Protein AF-A0A382FM23-F1 (afdb_monomer_lite)

Structure (mmCIF, N/CA/C/O backbone):
data_AF-A0A382FM23-F1
#
_entry.id   AF-A0A382FM23-F1
#
loop_
_atom_site.group_PDB
_atom_site.id
_atom_site.type_symbol
_atom_site.label_atom_id
_atom_site.label_alt_id
_atom_site.label_comp_id
_atom_site.label_asym_id
_atom_site.label_entity_id
_atom_site.label_seq_id
_atom_site.pdbx_PDB_ins_code
_atom_site.Cartn_x
_atom_site.Cartn_y
_atom_site.Cartn_z
_atom_site.occupancy
_atom_site.B_iso_or_equiv
_atom_site.auth_seq_id
_atom_site.auth_comp_id
_atom_site.auth_asym_id
_atom_site.auth_atom_id
_atom_site.pdbx_PDB_model_num
ATOM 1 N N . MET A 1 1 ? 54.242 1.751 -5.927 1.00 34.09 1 MET A N 1
ATOM 2 C CA . MET A 1 1 ? 54.433 1.787 -7.393 1.00 34.09 1 MET A CA 1
ATOM 3 C C . MET A 1 1 ? 54.779 0.364 -7.802 1.00 34.09 1 MET A C 1
ATOM 5 O O . MET A 1 1 ? 55.755 -0.142 -7.278 1.00 34.09 1 MET A O 1
ATOM 9 N N . SER A 1 2 ? 53.971 -0.385 -8.544 1.00 27.30 2 SER A N 1
ATOM 10 C CA . SER A 1 2 ? 53.041 0.029 -9.595 1.00 27.30 2 SER A CA 1
ATOM 11 C C . SER A 1 2 ? 51.852 -0.937 -9.652 1.00 27.30 2 SER A C 1
ATOM 13 O O . SER A 1 2 ? 52.039 -2.150 -9.645 1.00 27.30 2 SER A O 1
ATOM 15 N N . LEU A 1 3 ? 50.644 -0.373 -9.678 1.00 30.94 3 LEU A N 1
ATOM 16 C CA . LEU A 1 3 ? 49.424 -1.026 -10.141 1.00 30.94 3 LEU A CA 1
ATOM 17 C C . LEU A 1 3 ? 49.470 -0.994 -11.664 1.00 30.94 3 LEU A C 1
ATOM 19 O O . LEU A 1 3 ? 49.373 0.089 -12.225 1.00 30.94 3 LEU A O 1
ATOM 23 N N . GLU A 1 4 ? 49.617 -2.141 -12.313 1.00 32.38 4 GLU A N 1
ATOM 24 C CA . GLU A 1 4 ? 49.215 -2.320 -13.708 1.00 32.38 4 GLU A CA 1
ATOM 25 C C . GLU A 1 4 ? 49.156 -3.816 -14.013 1.00 32.38 4 GLU A C 1
ATOM 27 O O . GLU A 1 4 ? 50.167 -4.500 -14.141 1.00 32.38 4 GLU A O 1
ATOM 32 N N . ASN A 1 5 ? 47.934 -4.340 -14.012 1.00 28.69 5 ASN A N 1
ATOM 33 C CA . ASN A 1 5 ? 47.374 -5.045 -15.158 1.00 28.69 5 ASN A CA 1
ATOM 34 C C . ASN A 1 5 ? 45.894 -5.287 -14.861 1.00 28.69 5 ASN A C 1
ATOM 36 O O . ASN A 1 5 ? 45.507 -6.290 -14.259 1.00 28.69 5 ASN A O 1
ATOM 40 N N . LYS A 1 6 ? 45.078 -4.310 -15.280 1.00 33.50 6 LYS A N 1
ATOM 41 C CA . LYS A 1 6 ? 43.662 -4.517 -15.578 1.00 33.50 6 LYS A CA 1
ATOM 42 C C . LYS A 1 6 ? 43.592 -5.676 -16.567 1.00 33.50 6 LYS A C 1
ATOM 44 O O . LYS A 1 6 ? 44.040 -5.546 -17.703 1.00 33.50 6 LYS A O 1
ATOM 49 N N . LYS A 1 7 ? 43.077 -6.813 -16.113 1.00 28.72 7 LYS A N 1
ATOM 50 C CA . LYS A 1 7 ? 42.486 -7.786 -17.019 1.00 28.72 7 LYS A CA 1
ATOM 51 C C . LYS A 1 7 ? 41.074 -7.303 -17.291 1.00 28.72 7 LYS A C 1
ATOM 53 O O . LYS A 1 7 ? 40.266 -7.223 -16.369 1.00 28.72 7 LYS A O 1
ATOM 58 N N .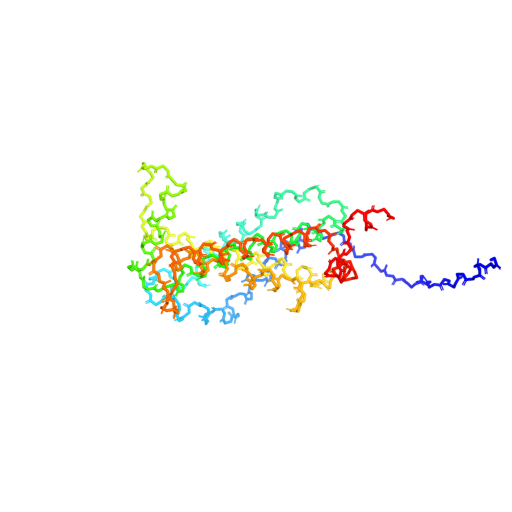 ASP A 1 8 ? 40.844 -6.954 -18.547 1.00 36.22 8 ASP A N 1
ATOM 59 C CA . ASP A 1 8 ? 39.524 -6.891 -19.148 1.00 36.22 8 ASP A CA 1
ATOM 60 C C . ASP A 1 8 ? 38.730 -8.151 -18.772 1.00 36.22 8 ASP A C 1
ATOM 62 O O . ASP A 1 8 ? 39.117 -9.269 -19.116 1.00 36.22 8 ASP A O 1
ATOM 66 N N . CYS A 1 9 ? 37.623 -7.956 -18.061 1.00 31.22 9 CYS A N 1
ATOM 67 C CA . CYS A 1 9 ? 36.424 -8.764 -18.250 1.00 31.22 9 CYS A CA 1
ATOM 68 C C . CYS A 1 9 ? 35.587 -7.948 -19.249 1.00 31.22 9 CYS A C 1
ATOM 70 O O . CYS A 1 9 ? 35.050 -6.909 -18.880 1.00 31.22 9 CYS A O 1
ATOM 72 N N . GLY A 1 10 ? 35.730 -8.190 -20.557 1.00 26.55 10 GLY A N 1
ATOM 73 C CA . GLY A 1 10 ? 34.802 -9.054 -21.300 1.00 26.55 10 GLY A CA 1
ATOM 74 C C . GLY A 1 10 ? 33.406 -8.422 -21.285 1.00 26.55 10 GLY A C 1
ATOM 75 O O . GLY A 1 10 ? 32.716 -8.539 -20.286 1.00 26.55 10 GLY A O 1
ATOM 76 N N . SER A 1 11 ? 32.947 -7.640 -22.266 1.00 41.47 11 SER A N 1
ATOM 77 C CA . SER A 1 11 ? 32.792 -7.971 -23.692 1.00 41.47 11 SER A CA 1
ATOM 78 C C . SER A 1 11 ? 32.263 -9.390 -23.937 1.00 41.47 11 SER A C 1
ATOM 80 O O . SER A 1 11 ? 32.777 -10.120 -24.781 1.00 41.47 11 SER A O 1
ATOM 82 N N . GLU A 1 12 ? 31.232 -9.771 -23.192 1.00 32.78 12 GLU A N 1
ATOM 83 C CA . GLU A 1 12 ? 30.232 -10.722 -23.663 1.00 32.78 12 GLU A CA 1
ATOM 84 C C . GLU A 1 12 ? 28.973 -9.919 -23.998 1.00 32.78 12 GLU A C 1
ATOM 86 O O . GLU A 1 12 ? 28.607 -8.978 -23.297 1.00 32.78 12 GLU A O 1
ATOM 91 N N . SER A 1 13 ? 28.375 -10.230 -25.139 1.00 38.44 13 SER A N 1
ATOM 92 C CA . SER A 1 13 ? 27.134 -9.662 -25.648 1.00 38.44 13 SER A CA 1
ATOM 93 C C . SER A 1 13 ? 26.002 -9.783 -24.623 1.00 38.44 13 SER A C 1
ATOM 95 O O . SER A 1 13 ? 25.378 -10.836 -24.523 1.00 38.44 13 SER A O 1
ATOM 97 N N . GLY A 1 14 ? 25.732 -8.719 -23.873 1.00 31.16 14 GLY A N 1
ATOM 98 C CA . GLY A 1 14 ? 24.453 -8.534 -23.204 1.00 31.16 14 GLY A CA 1
ATOM 99 C C . GLY A 1 14 ? 23.611 -7.648 -24.101 1.00 31.16 14 GLY A C 1
ATOM 100 O O . GLY A 1 14 ? 23.992 -6.501 -24.331 1.00 31.16 14 GLY A O 1
ATOM 101 N N . GLU A 1 15 ? 22.515 -8.172 -24.645 1.00 36.06 15 GLU A N 1
ATOM 102 C CA . GLU A 1 15 ? 21.396 -7.323 -25.056 1.00 36.06 15 GLU A CA 1
ATOM 103 C C . GLU A 1 15 ? 21.171 -6.337 -23.906 1.00 36.06 15 GLU A C 1
ATOM 105 O O . GLU A 1 15 ? 20.956 -6.751 -22.764 1.00 36.06 15 GLU A O 1
ATOM 110 N N . GLY A 1 16 ? 21.381 -5.041 -24.154 1.00 42.66 16 GLY A N 1
ATOM 111 C CA . GLY A 1 16 ? 21.022 -4.043 -23.158 1.00 42.66 16 GLY A CA 1
ATOM 112 C C . GLY A 1 16 ? 19.548 -4.263 -22.870 1.00 42.66 16 GLY A C 1
ATOM 113 O O . GLY A 1 16 ? 18.771 -4.313 -23.814 1.00 42.66 16 GLY A O 1
ATOM 114 N N . LEU A 1 17 ? 19.181 -4.489 -21.607 1.00 55.91 17 LEU A N 1
ATOM 115 C CA . LEU A 1 17 ? 17.775 -4.552 -21.227 1.00 55.91 17 LEU A CA 1
ATOM 116 C C . LEU A 1 17 ? 17.135 -3.260 -21.728 1.00 55.91 17 LEU A C 1
ATOM 118 O O . LEU A 1 17 ? 17.503 -2.181 -21.262 1.00 55.91 17 LEU A O 1
ATOM 122 N N . ASP A 1 18 ? 16.284 -3.363 -22.740 1.00 71.94 18 ASP A N 1
ATOM 123 C CA . ASP A 1 18 ? 15.635 -2.198 -23.311 1.00 71.94 18 ASP A CA 1
ATOM 124 C C . ASP A 1 18 ? 14.658 -1.610 -22.282 1.00 71.94 18 ASP A C 1
ATOM 126 O O . ASP A 1 18 ? 14.176 -2.280 -21.364 1.00 71.94 18 ASP A O 1
ATOM 130 N N . VAL A 1 19 ? 14.431 -0.304 -22.399 1.00 84.94 19 VAL A N 1
ATOM 131 C CA . VAL A 1 19 ? 13.418 0.413 -21.620 1.00 84.94 19 VAL A CA 1
ATOM 132 C C . VAL A 1 19 ? 12.056 -0.197 -21.958 1.00 84.94 19 VAL A C 1
ATOM 134 O O . VAL A 1 19 ? 11.723 -0.319 -23.134 1.00 84.94 19 VAL A O 1
ATOM 137 N N . ILE A 1 20 ? 11.278 -0.554 -20.936 1.00 90.19 20 ILE A N 1
ATOM 138 C CA . ILE A 1 20 ? 9.931 -1.110 -21.094 1.00 90.19 20 ILE A CA 1
ATOM 139 C C . ILE A 1 20 ? 9.065 -0.087 -21.820 1.00 90.19 20 ILE A C 1
ATOM 141 O O . ILE A 1 20 ? 9.003 1.083 -21.433 1.00 90.19 20 ILE A O 1
ATOM 145 N N . THR A 1 21 ? 8.385 -0.519 -22.867 1.00 92.06 21 THR A N 1
ATOM 146 C CA . THR A 1 21 ? 7.436 0.302 -23.612 1.00 92.06 21 THR A CA 1
ATOM 147 C C . THR A 1 21 ? 6.077 0.346 -22.914 1.00 92.06 21 THR A C 1
ATOM 149 O O . THR A 1 21 ? 5.753 -0.482 -22.064 1.00 92.06 21 THR A O 1
ATOM 152 N N . TRP A 1 22 ? 5.263 1.347 -23.252 1.00 93.69 22 TRP A N 1
ATOM 153 C CA . TRP A 1 22 ? 3.909 1.447 -22.704 1.00 93.69 22 TRP A CA 1
ATOM 154 C C . TRP A 1 22 ? 3.044 0.236 -23.092 1.00 93.69 22 TRP A C 1
ATOM 156 O O . TRP A 1 22 ? 2.349 -0.306 -22.238 1.00 93.69 22 TRP A O 1
ATOM 166 N N . ASP A 1 23 ? 3.153 -0.222 -24.341 1.00 93.19 23 ASP A N 1
ATOM 167 C CA . ASP A 1 23 ? 2.406 -1.375 -24.856 1.00 93.19 23 ASP A CA 1
ATOM 168 C C . ASP A 1 23 ? 2.777 -2.665 -24.097 1.00 93.19 23 ASP A C 1
ATOM 170 O O . ASP A 1 23 ? 1.899 -3.411 -23.674 1.00 93.19 23 ASP A O 1
ATOM 174 N N . GLU A 1 24 ? 4.068 -2.889 -23.811 1.00 93.44 24 GLU A N 1
ATOM 175 C CA . GLU A 1 24 ? 4.509 -4.027 -22.986 1.00 93.44 24 GLU A CA 1
ATOM 176 C C . GLU A 1 24 ? 3.952 -3.959 -21.557 1.00 93.44 24 GLU A C 1
ATOM 178 O O . GLU A 1 24 ? 3.585 -4.984 -20.982 1.00 93.44 24 GLU A O 1
ATOM 183 N N . LEU A 1 25 ? 3.860 -2.763 -20.965 1.00 92.31 25 LEU A N 1
ATOM 184 C CA . LEU A 1 25 ? 3.242 -2.601 -19.649 1.00 92.31 25 LEU A CA 1
ATOM 185 C C . LEU A 1 25 ? 1.740 -2.921 -19.686 1.00 92.31 25 LEU A C 1
ATOM 187 O O . LEU A 1 25 ? 1.236 -3.550 -18.754 1.00 92.31 25 LEU A O 1
ATOM 191 N N . GLU A 1 26 ? 1.028 -2.502 -20.736 1.00 93.69 26 GLU A N 1
ATOM 192 C CA . GLU A 1 26 ? -0.388 -2.835 -20.931 1.00 93.69 26 GLU A CA 1
ATOM 193 C C . GLU A 1 26 ? -0.603 -4.350 -21.030 1.00 93.69 26 GLU A C 1
ATOM 195 O O . GLU A 1 26 ? -1.459 -4.885 -20.316 1.00 93.69 26 GLU A O 1
ATOM 200 N N . ASP A 1 27 ? 0.234 -5.043 -21.805 1.00 91.81 27 ASP A N 1
ATOM 201 C CA . ASP A 1 27 ? 0.199 -6.502 -21.951 1.00 91.81 27 ASP A CA 1
ATOM 202 C C . ASP A 1 27 ? 0.439 -7.224 -20.611 1.00 91.81 27 ASP A C 1
ATOM 204 O O . ASP A 1 27 ? -0.242 -8.201 -20.285 1.00 91.81 27 ASP A O 1
ATOM 208 N N . ILE A 1 28 ? 1.374 -6.736 -19.786 1.00 90.38 28 ILE A N 1
ATOM 209 C CA . ILE A 1 28 ? 1.645 -7.305 -18.454 1.00 90.38 28 ILE A CA 1
ATOM 210 C C . ILE A 1 28 ? 0.446 -7.118 -17.520 1.00 90.38 28 ILE A C 1
ATOM 212 O O . ILE A 1 28 ? 0.092 -8.038 -16.7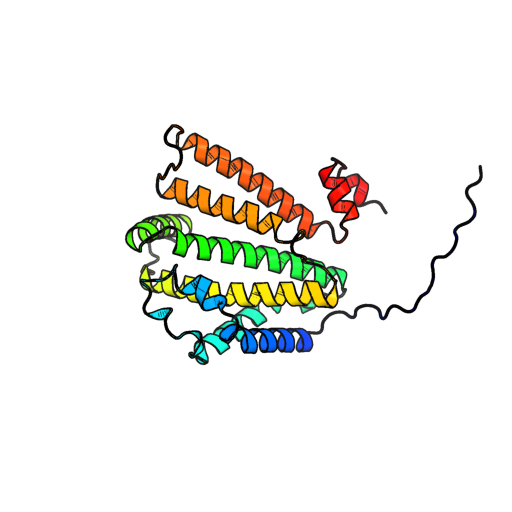76 1.00 90.38 28 ILE A O 1
ATOM 216 N N . VAL A 1 29 ? -0.182 -5.938 -17.535 1.00 89.38 29 VAL A N 1
ATOM 217 C CA . VAL A 1 29 ? -1.377 -5.664 -16.723 1.00 89.38 29 VAL A CA 1
ATOM 218 C C . VAL A 1 29 ? -2.519 -6.598 -17.116 1.00 89.38 29 VAL A C 1
ATOM 220 O O . VAL A 1 29 ? -3.165 -7.164 -16.233 1.00 89.38 29 VAL A O 1
ATOM 223 N N . GLU A 1 30 ? -2.742 -6.795 -18.415 1.00 87.50 30 GLU A N 1
ATOM 224 C CA . GLU A 1 30 ? -3.770 -7.699 -18.936 1.00 87.50 30 GLU A CA 1
ATOM 225 C C . GLU A 1 30 ? -3.498 -9.155 -18.545 1.00 87.50 30 GLU A C 1
ATOM 227 O O . GLU A 1 30 ? -4.348 -9.794 -17.931 1.00 87.50 30 GLU A O 1
ATOM 232 N N . SER A 1 31 ? -2.271 -9.634 -18.757 1.00 85.81 31 SER A N 1
ATOM 233 C CA . SER A 1 31 ? -1.851 -10.987 -18.371 1.00 85.81 31 SER A CA 1
ATOM 234 C C . SER A 1 31 ? -2.040 -11.266 -16.875 1.00 85.81 31 SER A C 1
ATOM 236 O O . SER A 1 31 ? -2.496 -12.338 -16.474 1.00 85.81 31 SER A O 1
ATOM 238 N N . ILE A 1 32 ? -1.727 -10.296 -16.010 1.00 81.50 32 ILE A N 1
ATOM 239 C CA . ILE A 1 32 ? -1.935 -10.454 -14.567 1.00 81.50 32 ILE A CA 1
ATOM 240 C C . ILE A 1 32 ? -3.424 -10.498 -14.236 1.00 81.50 32 ILE A C 1
ATOM 242 O O . ILE A 1 32 ? -3.833 -11.363 -13.462 1.00 81.50 32 ILE A O 1
ATOM 246 N N . LEU A 1 33 ? -4.233 -9.612 -14.813 1.00 77.69 33 LEU A N 1
ATOM 247 C CA . LEU A 1 33 ? -5.681 -9.601 -14.608 1.00 77.69 33 LEU A CA 1
ATOM 248 C C . LEU A 1 33 ? -6.357 -10.890 -15.077 1.00 77.69 33 LEU A C 1
ATOM 250 O O . LEU A 1 33 ? -7.267 -11.348 -14.396 1.00 77.69 33 LEU A O 1
ATOM 254 N N . ASP A 1 34 ? -5.878 -11.511 -16.152 1.00 73.69 34 ASP A N 1
ATOM 255 C CA . ASP A 1 34 ? -6.402 -12.790 -16.641 1.00 73.69 34 ASP A CA 1
ATOM 256 C C . ASP A 1 34 ? -6.135 -13.948 -15.665 1.00 73.69 34 ASP A C 1
ATOM 258 O O . ASP A 1 34 ? -6.919 -14.890 -15.569 1.00 73.69 34 ASP A O 1
ATOM 262 N N . VAL A 1 35 ? -5.041 -13.876 -14.897 1.00 68.00 35 VAL A N 1
ATOM 263 C CA . VAL A 1 35 ? -4.598 -14.946 -13.981 1.00 68.00 35 VAL A CA 1
ATOM 264 C C . VAL A 1 35 ? -5.003 -14.681 -12.520 1.00 68.00 35 VAL A C 1
ATOM 266 O O . VAL A 1 35 ? -5.035 -15.598 -11.694 1.00 68.00 35 VAL A O 1
ATOM 269 N N . VAL A 1 36 ? -5.333 -13.439 -12.159 1.00 61.72 36 VAL A N 1
ATOM 270 C CA . VAL A 1 36 ? -5.800 -13.048 -10.813 1.00 61.72 36 VAL A CA 1
ATOM 271 C C . VAL A 1 36 ? -7.091 -13.767 -10.372 1.00 61.72 36 VAL A C 1
ATOM 273 O O . VAL A 1 36 ? -7.163 -14.140 -9.197 1.00 61.72 36 VAL A O 1
ATOM 276 N N . PRO A 1 37 ? -8.084 -14.035 -11.243 1.00 52.84 37 PRO A N 1
ATOM 277 C CA . PRO A 1 37 ? -9.251 -14.848 -10.902 1.00 52.84 37 PRO A CA 1
ATOM 278 C C . PRO A 1 37 ? -8.897 -16.281 -10.469 1.00 52.84 37 PRO A C 1
ATOM 280 O O . PRO A 1 37 ? -9.526 -16.800 -9.537 1.00 52.84 37 PRO A O 1
ATOM 283 N N . ASP A 1 38 ? -7.866 -16.871 -11.088 1.00 49.75 38 ASP A N 1
ATOM 284 C CA . ASP A 1 38 ? -7.437 -18.269 -10.923 1.00 49.75 38 ASP A CA 1
ATOM 285 C C . ASP A 1 38 ? -6.422 -18.479 -9.795 1.00 49.75 38 ASP A C 1
ATOM 287 O O . ASP A 1 38 ? -6.363 -19.551 -9.184 1.00 49.75 38 ASP A O 1
ATOM 291 N N . LYS A 1 39 ? -5.624 -17.458 -9.472 1.00 48.78 39 LYS A N 1
ATOM 292 C CA . LYS A 1 39 ? -4.830 -17.468 -8.246 1.00 48.78 39 LYS A CA 1
ATOM 293 C C . LYS A 1 39 ? -5.791 -17.380 -7.069 1.00 48.78 39 LYS A C 1
ATOM 295 O O . LYS A 1 39 ? -6.669 -16.520 -6.998 1.00 48.78 39 LYS A O 1
ATOM 300 N N . ASP A 1 40 ? -5.612 -18.295 -6.127 1.00 44.53 40 ASP A N 1
ATOM 301 C CA . ASP A 1 40 ? -6.446 -18.483 -4.943 1.00 44.53 40 ASP A CA 1
ATOM 302 C C . ASP A 1 40 ? -6.321 -17.308 -3.947 1.00 44.53 40 ASP A C 1
ATOM 304 O O . ASP A 1 40 ? -6.439 -17.477 -2.754 1.00 44.53 40 ASP A O 1
ATOM 308 N N . TYR A 1 41 ? -6.189 -16.057 -4.395 1.00 45.16 41 TYR A N 1
ATOM 309 C CA . TYR A 1 41 ? -6.314 -14.879 -3.537 1.00 45.16 41 TYR A CA 1
ATOM 310 C C . TYR A 1 41 ? -7.615 -14.894 -2.714 1.00 45.16 41 TYR A C 1
ATOM 312 O O . TYR A 1 41 ? -7.688 -14.221 -1.692 1.00 45.16 41 TYR A O 1
ATOM 320 N N . SER A 1 42 ? -8.607 -15.715 -3.098 1.00 42.41 42 SER A N 1
ATOM 321 C CA . SER A 1 42 ? -9.757 -16.113 -2.279 1.00 42.41 42 SER A CA 1
ATOM 322 C C . SER A 1 42 ? -9.399 -16.419 -0.832 1.00 42.41 42 SER A C 1
ATOM 324 O O . SER A 1 42 ? -10.175 -16.022 0.015 1.00 42.41 42 SER A O 1
ATOM 326 N N . HIS A 1 43 ? -8.259 -17.026 -0.492 1.00 44.03 43 HIS A N 1
ATOM 327 C CA . HIS A 1 43 ? -7.906 -17.249 0.919 1.00 44.03 43 HIS A CA 1
ATOM 328 C C . HIS A 1 43 ? -7.524 -15.972 1.690 1.00 44.03 43 HIS A C 1
ATOM 330 O O . HIS A 1 43 ? -7.795 -15.911 2.888 1.00 44.03 43 HIS A O 1
ATOM 336 N N . TYR A 1 44 ? -6.996 -14.936 1.025 1.00 41.91 44 TYR A N 1
ATOM 337 C CA . TYR A 1 44 ? -6.865 -13.593 1.619 1.00 41.91 44 TYR A CA 1
ATOM 338 C C . TYR A 1 44 ? -8.234 -12.914 1.797 1.00 41.91 44 TYR A C 1
ATOM 340 O O . TYR A 1 44 ? -8.403 -12.079 2.675 1.00 41.91 44 TYR A O 1
ATOM 348 N N . PHE A 1 45 ? -9.232 -13.288 0.990 1.00 45.81 45 PHE A N 1
ATOM 349 C CA . PHE A 1 45 ? -10.581 -12.713 1.035 1.00 45.81 45 PHE A CA 1
ATOM 350 C C . PHE A 1 45 ? -11.575 -13.498 1.919 1.00 45.81 45 PHE A C 1
ATOM 352 O O . PHE A 1 45 ? -12.500 -12.908 2.471 1.00 45.81 45 PHE A O 1
ATOM 359 N N . ALA A 1 46 ? -11.418 -14.820 2.051 1.00 42.91 46 ALA A N 1
ATOM 360 C CA . ALA A 1 46 ? -12.457 -15.749 2.513 1.00 42.91 46 ALA A CA 1
ATOM 361 C C . ALA A 1 46 ? -12.560 -15.873 4.035 1.00 42.91 46 ALA A C 1
ATOM 363 O O . ALA A 1 46 ? -13.628 -16.215 4.531 1.00 42.91 46 ALA A O 1
ATOM 364 N N . TYR A 1 47 ? -11.483 -15.591 4.773 1.00 42.16 47 TYR A N 1
ATOM 365 C CA . TYR A 1 47 ? -11.493 -15.629 6.241 1.00 42.16 47 TYR A CA 1
ATOM 366 C C . TYR A 1 47 ? -11.597 -14.240 6.889 1.00 42.16 47 TYR A C 1
ATOM 368 O O . TYR A 1 47 ? -11.883 -14.143 8.078 1.00 42.16 47 TYR A O 1
ATOM 376 N N . GLU A 1 48 ? -11.387 -13.160 6.130 1.00 46.97 48 GLU A N 1
ATOM 377 C CA . GLU A 1 48 ? -11.152 -11.814 6.686 1.00 46.97 48 GLU A CA 1
ATOM 378 C C . GLU A 1 48 ? -12.274 -10.808 6.355 1.00 46.97 48 GLU A C 1
ATOM 380 O O . GLU A 1 48 ? -12.308 -9.697 6.882 1.00 46.97 48 GLU A O 1
ATOM 385 N N . ILE A 1 49 ? -13.239 -11.211 5.515 1.00 52.72 49 ILE A N 1
ATOM 386 C CA . ILE A 1 49 ? -14.339 -10.378 5.006 1.00 52.72 49 ILE A CA 1
ATOM 387 C C . ILE A 1 49 ? -15.690 -11.109 5.164 1.00 52.72 49 ILE A C 1
ATOM 389 O O . ILE A 1 49 ? -16.556 -11.057 4.298 1.00 52.72 49 ILE A O 1
ATOM 393 N N . GLU A 1 50 ? -15.917 -11.817 6.272 1.00 45.53 50 GLU A N 1
ATOM 394 C CA . GLU A 1 50 ? -17.145 -12.621 6.474 1.00 45.53 50 GLU A CA 1
ATOM 395 C C . GLU A 1 50 ? -18.462 -11.801 6.559 1.00 45.53 50 GLU A C 1
ATOM 397 O O . GLU A 1 50 ? -19.536 -12.372 6.702 1.00 45.53 50 GLU A O 1
ATOM 402 N N . ASP A 1 51 ? -18.417 -10.471 6.396 1.00 52.78 51 ASP A N 1
ATOM 403 C CA . ASP A 1 51 ? -19.554 -9.555 6.595 1.00 52.78 51 ASP A CA 1
ATOM 404 C C . ASP A 1 51 ? -19.791 -8.537 5.451 1.00 52.78 51 ASP A C 1
ATOM 406 O O . ASP A 1 51 ? -20.634 -7.644 5.597 1.00 52.78 51 ASP A O 1
ATOM 410 N N . LEU A 1 52 ? -19.051 -8.587 4.332 1.00 62.84 52 LEU A N 1
ATOM 411 C CA . LEU A 1 52 ? -19.258 -7.639 3.220 1.00 62.84 52 LEU A CA 1
ATOM 412 C C . LEU A 1 52 ? -19.951 -8.330 2.045 1.00 62.84 52 LEU A C 1
ATOM 414 O O . LEU A 1 52 ? -19.312 -8.986 1.237 1.00 62.84 52 LEU A O 1
ATOM 418 N N . GLU A 1 53 ? -21.263 -8.131 1.907 1.00 62.44 53 GLU A N 1
ATOM 419 C CA . GLU A 1 53 ? -22.066 -8.724 0.819 1.00 62.44 53 GLU A CA 1
ATOM 420 C C . GLU A 1 53 ? -21.478 -8.458 -0.583 1.00 62.44 53 GLU A C 1
ATOM 422 O O . GLU A 1 53 ? -21.579 -9.300 -1.471 1.00 62.44 53 GLU A O 1
ATOM 427 N N . PHE A 1 54 ? -20.812 -7.314 -0.771 1.00 66.31 54 PHE A N 1
ATOM 428 C CA . PHE A 1 54 ? -20.219 -6.900 -2.046 1.00 66.31 54 PHE A CA 1
ATOM 429 C C . PHE A 1 54 ? -18.858 -7.540 -2.366 1.00 66.31 54 PHE A C 1
ATOM 431 O O . PHE A 1 54 ? -18.385 -7.381 -3.485 1.00 66.31 54 PHE A O 1
ATOM 438 N N . SER A 1 55 ? -18.212 -8.238 -1.425 1.00 66.56 55 SER A N 1
ATOM 439 C CA . SER A 1 55 ? -16.977 -8.984 -1.719 1.00 66.56 55 SER A CA 1
ATOM 440 C C . SER A 1 55 ? -17.266 -10.345 -2.357 1.00 66.56 55 SER A C 1
ATOM 442 O O . SER A 1 55 ? -16.354 -11.015 -2.839 1.00 66.56 55 SER A O 1
ATOM 444 N N . SER A 1 56 ? -18.531 -10.771 -2.382 1.00 66.44 56 SER A N 1
ATOM 445 C CA . SER A 1 56 ? -18.931 -11.988 -3.078 1.00 66.44 56 SER A CA 1
ATOM 446 C C . SER A 1 56 ? -18.964 -11.752 -4.594 1.00 66.44 56 SER A C 1
ATOM 448 O O . SER A 1 56 ? -19.482 -10.746 -5.067 1.00 66.44 56 SER A O 1
ATOM 450 N N . ASN A 1 57 ? -18.388 -12.680 -5.364 1.00 71.88 57 ASN A N 1
ATOM 451 C CA . ASN A 1 57 ? -18.423 -12.719 -6.835 1.00 71.88 57 ASN A CA 1
ATOM 452 C C . ASN A 1 57 ? -17.751 -11.556 -7.594 1.00 71.88 57 ASN A C 1
ATOM 454 O O . ASN A 1 57 ? -17.934 -11.451 -8.802 1.00 71.88 57 ASN A O 1
ATOM 458 N N . TRP A 1 58 ? -16.913 -10.733 -6.952 1.00 77.12 58 TRP A N 1
ATOM 459 C CA . TRP A 1 58 ? -16.180 -9.650 -7.639 1.00 77.12 58 TRP A CA 1
ATOM 460 C C . TRP A 1 58 ? -15.349 -10.140 -8.841 1.00 77.12 58 TRP A C 1
ATOM 462 O O . TRP A 1 58 ? -15.193 -9.420 -9.818 1.00 77.12 58 TRP A O 1
ATOM 472 N N . LYS A 1 59 ? -14.859 -11.388 -8.795 1.00 74.44 59 LYS A N 1
ATOM 473 C CA . LYS A 1 59 ? -14.106 -12.035 -9.884 1.00 74.44 59 LYS A CA 1
ATOM 474 C C . LYS A 1 59 ? -14.921 -12.203 -11.174 1.00 74.44 59 LYS A C 1
ATOM 476 O O . LYS A 1 59 ? -14.345 -12.367 -12.242 1.00 74.44 59 LYS A O 1
ATOM 481 N N . GLU A 1 60 ? -16.247 -12.215 -11.067 1.00 78.12 60 GLU A N 1
ATOM 482 C CA . GLU A 1 60 ? -17.172 -12.359 -12.195 1.00 78.12 60 GLU A CA 1
ATOM 483 C C . GLU A 1 60 ? -17.703 -10.996 -12.680 1.00 78.12 60 GLU A C 1
ATOM 485 O O . GLU A 1 60 ? -18.333 -10.921 -13.737 1.00 78.12 60 GLU A O 1
ATOM 490 N N . ASP A 1 61 ? -17.439 -9.913 -11.940 1.00 83.50 61 ASP A N 1
ATOM 491 C CA . ASP A 1 61 ? -17.862 -8.557 -12.289 1.00 83.50 61 ASP A CA 1
ATOM 492 C C . ASP A 1 61 ? -16.881 -7.921 -13.282 1.00 83.50 61 ASP A C 1
ATOM 494 O O . ASP A 1 61 ? -15.896 -7.284 -12.913 1.00 83.50 61 ASP A O 1
ATOM 498 N N . GLN A 1 62 ? -17.163 -8.100 -14.572 1.00 84.00 62 GLN A N 1
ATOM 499 C CA . GLN A 1 62 ? -16.324 -7.572 -15.651 1.00 84.00 62 GLN A CA 1
ATOM 500 C C . GLN A 1 62 ? -16.211 -6.043 -15.640 1.00 84.00 62 GLN A C 1
ATOM 502 O O . GLN A 1 62 ? -15.144 -5.528 -15.946 1.00 84.00 62 GLN A O 1
ATOM 507 N N . ASN A 1 63 ? -17.258 -5.313 -15.231 1.00 88.25 63 ASN A N 1
ATOM 508 C CA . ASN A 1 63 ? -17.172 -3.850 -15.173 1.00 88.25 63 ASN A CA 1
ATOM 509 C C . ASN A 1 63 ? -16.171 -3.414 -14.099 1.00 88.25 63 ASN A C 1
ATOM 511 O O . ASN A 1 63 ? -15.364 -2.524 -14.334 1.00 88.25 63 ASN A O 1
ATOM 515 N N . LEU A 1 64 ? -16.197 -4.075 -12.937 1.00 85.75 64 LEU A N 1
ATOM 516 C CA . LEU A 1 64 ? -15.233 -3.814 -11.873 1.00 85.75 64 LEU A CA 1
ATOM 517 C C . LEU A 1 64 ? -13.799 -4.150 -12.311 1.00 85.75 64 LEU A C 1
ATOM 519 O O . LEU A 1 64 ? -12.876 -3.397 -12.008 1.00 85.75 64 LEU A O 1
ATOM 523 N N . LEU A 1 65 ? -13.597 -5.264 -13.018 1.00 85.19 65 LEU A N 1
ATOM 524 C CA . LEU A 1 65 ? -12.273 -5.647 -13.522 1.00 85.19 65 LEU A CA 1
ATOM 525 C C . LEU A 1 65 ? -11.743 -4.654 -14.568 1.00 85.19 65 LEU A C 1
ATOM 527 O O . LEU A 1 65 ? -10.572 -4.275 -14.497 1.00 85.19 65 LEU A O 1
ATOM 531 N N . ASP A 1 66 ? -12.597 -4.188 -15.482 1.00 89.19 66 ASP A N 1
ATOM 532 C CA . ASP A 1 66 ? -12.260 -3.154 -16.466 1.00 89.19 66 ASP A CA 1
ATOM 533 C C . ASP A 1 66 ? -11.916 -1.818 -15.788 1.00 89.19 66 ASP A C 1
ATOM 535 O O . ASP A 1 66 ? -10.918 -1.177 -16.139 1.00 89.19 66 ASP A O 1
ATOM 539 N N . ASP A 1 67 ? -12.692 -1.422 -14.774 1.00 91.56 67 ASP A N 1
ATOM 540 C CA . ASP A 1 67 ? -12.428 -0.223 -13.976 1.00 91.56 67 ASP A CA 1
ATOM 541 C C . ASP A 1 67 ? -11.072 -0.337 -13.260 1.00 91.56 67 ASP A C 1
ATOM 543 O O . ASP A 1 67 ? -10.240 0.570 -13.345 1.00 91.56 67 ASP A O 1
ATOM 547 N N . ILE A 1 68 ? -10.790 -1.482 -12.626 1.00 89.50 68 ILE A N 1
ATOM 548 C CA . ILE A 1 68 ? -9.500 -1.741 -11.977 1.00 89.50 68 ILE A CA 1
ATOM 549 C C . ILE A 1 68 ? -8.350 -1.693 -12.990 1.00 89.50 68 ILE A C 1
ATOM 551 O O . ILE A 1 68 ? -7.323 -1.073 -12.704 1.00 89.50 68 ILE A O 1
ATOM 555 N N . LYS A 1 69 ? -8.500 -2.302 -14.174 1.00 90.44 69 LYS A N 1
ATOM 556 C CA . LYS A 1 69 ? -7.496 -2.239 -15.250 1.00 90.44 69 LYS A CA 1
ATOM 557 C C . LYS A 1 69 ? -7.179 -0.791 -15.607 1.00 90.44 69 LYS A C 1
ATOM 559 O O . LYS A 1 69 ? -6.010 -0.395 -15.625 1.00 90.44 69 LYS A O 1
ATOM 564 N N . GLY A 1 70 ? -8.220 0.003 -15.855 1.00 92.94 70 GLY A N 1
ATOM 565 C CA . GLY A 1 70 ? -8.096 1.418 -16.186 1.00 92.94 70 GLY A CA 1
ATOM 566 C C . GLY A 1 70 ? -7.376 2.204 -15.093 1.00 92.94 70 GLY A C 1
ATOM 567 O O . GLY A 1 70 ? -6.454 2.968 -15.382 1.00 92.94 70 GLY A O 1
ATOM 568 N N . GLU A 1 71 ? -7.744 1.981 -13.835 1.00 93.44 71 GLU A N 1
ATOM 569 C CA . GLU A 1 71 ? -7.146 2.636 -12.673 1.00 93.44 71 GLU A CA 1
ATOM 570 C C . GLU A 1 71 ? -5.677 2.241 -12.443 1.00 93.44 71 GLU A C 1
ATOM 572 O O . GLU A 1 71 ? -4.831 3.100 -12.169 1.00 93.44 71 GLU A O 1
ATOM 577 N N . VAL A 1 72 ? -5.328 0.961 -12.607 1.00 92.38 72 VAL A N 1
ATOM 578 C CA . VAL A 1 72 ? -3.939 0.482 -12.524 1.00 92.38 72 VAL A CA 1
ATOM 579 C C . VAL A 1 72 ? -3.088 1.129 -13.615 1.00 92.38 72 VAL A C 1
ATOM 581 O O . VAL A 1 72 ? -2.058 1.728 -13.298 1.00 92.38 72 VAL A O 1
ATOM 584 N N . LEU A 1 73 ? -3.537 1.109 -14.873 1.00 93.56 73 LEU A N 1
ATOM 585 C CA . LEU A 1 73 ? -2.827 1.752 -15.984 1.00 93.56 73 LEU A CA 1
ATOM 586 C C . LEU A 1 73 ? -2.693 3.263 -15.779 1.00 93.56 73 LEU A C 1
ATOM 588 O O . LEU A 1 73 ? -1.602 3.821 -15.891 1.00 93.56 73 LEU A O 1
ATOM 592 N N . ASN A 1 74 ? -3.772 3.948 -15.406 1.00 93.62 74 ASN A N 1
ATOM 593 C CA . ASN A 1 74 ? -3.731 5.386 -15.144 1.00 93.62 74 ASN A CA 1
ATOM 594 C C . ASN A 1 74 ? -2.755 5.743 -14.016 1.00 93.62 74 ASN A C 1
ATOM 596 O O . ASN A 1 74 ? -2.122 6.802 -14.068 1.00 93.62 74 ASN A O 1
ATOM 600 N N . SER A 1 75 ? -2.571 4.853 -13.036 1.00 92.94 75 SER A N 1
ATOM 601 C CA . SER A 1 75 ? -1.570 5.047 -11.990 1.00 92.94 75 SER A CA 1
ATOM 602 C C . SER A 1 75 ? -0.144 5.118 -12.556 1.00 92.94 75 SER A C 1
ATOM 604 O O . SER A 1 75 ? 0.660 5.895 -12.032 1.00 92.94 75 SER A O 1
ATOM 606 N N . PHE A 1 76 ? 0.164 4.378 -13.628 1.00 92.31 76 PHE A N 1
ATOM 607 C CA . PHE A 1 76 ? 1.479 4.365 -14.275 1.00 92.31 76 PHE A CA 1
ATOM 608 C C . PHE A 1 76 ? 1.672 5.496 -15.286 1.00 92.31 76 PHE A C 1
ATOM 610 O O . PHE A 1 76 ? 2.773 6.026 -15.396 1.00 92.31 76 PHE A O 1
ATOM 617 N N . LYS A 1 77 ? 0.607 5.939 -15.970 1.00 89.81 77 LYS A N 1
ATOM 618 C CA . LYS A 1 77 ? 0.695 7.034 -16.960 1.00 89.81 77 LYS A CA 1
ATOM 619 C C . LYS A 1 77 ? 1.364 8.283 -16.399 1.00 89.81 77 LYS A C 1
ATOM 621 O O . LYS A 1 77 ? 2.120 8.965 -17.088 1.00 89.81 77 LYS A O 1
ATOM 626 N N . LYS A 1 78 ? 1.093 8.606 -15.131 1.00 83.62 78 LYS A N 1
ATOM 627 C CA . LYS A 1 78 ? 1.703 9.766 -14.484 1.00 83.62 78 LYS A CA 1
ATOM 628 C C . LYS A 1 78 ? 3.208 9.542 -14.299 1.00 83.62 78 LYS A C 1
ATOM 630 O O . LYS A 1 78 ? 3.623 8.737 -13.463 1.00 83.62 78 LYS A O 1
ATOM 635 N N . GLY A 1 79 ? 3.995 10.328 -15.030 1.00 83.06 79 GLY A N 1
ATOM 636 C CA . GLY A 1 79 ? 5.457 10.311 -14.990 1.00 83.06 79 GLY A CA 1
ATOM 637 C C . GLY A 1 79 ? 6.101 9.318 -15.954 1.00 83.06 79 GLY A C 1
ATOM 638 O O . GLY A 1 79 ? 7.321 9.293 -16.013 1.00 83.06 79 GLY A O 1
ATOM 639 N N . TRP A 1 80 ? 5.320 8.541 -16.718 1.00 90.19 80 TRP A N 1
ATOM 640 C CA . TRP A 1 80 ? 5.851 7.543 -17.654 1.00 90.19 80 TRP A CA 1
ATOM 641 C C . TRP A 1 80 ? 6.701 8.167 -18.765 1.00 90.19 80 TRP A C 1
ATOM 643 O O . TRP A 1 80 ? 7.816 7.719 -19.013 1.00 90.19 80 TRP A O 1
ATOM 653 N N . ASP A 1 81 ? 6.215 9.257 -19.366 1.00 86.88 81 ASP A N 1
ATOM 654 C CA . ASP A 1 81 ? 6.891 9.958 -20.469 1.00 86.88 81 ASP A CA 1
ATOM 655 C C . ASP A 1 81 ? 8.257 10.554 -20.071 1.00 86.88 81 ASP A C 1
ATOM 657 O O . ASP A 1 81 ? 9.055 10.936 -20.926 1.00 86.88 81 ASP A O 1
ATOM 661 N N . GLU A 1 82 ? 8.536 10.658 -18.769 1.00 86.88 82 GLU A N 1
ATOM 662 C CA . GLU A 1 82 ? 9.796 11.181 -18.235 1.00 86.88 82 GLU A CA 1
ATOM 663 C C . GLU A 1 82 ? 10.852 10.074 -18.030 1.00 86.88 82 GLU A C 1
ATOM 665 O O . GLU A 1 82 ? 12.025 10.375 -17.789 1.00 86.88 82 GLU A O 1
ATOM 670 N N . LEU A 1 83 ? 10.471 8.796 -18.160 1.00 87.69 83 LEU A N 1
ATOM 671 C CA . LEU A 1 83 ? 11.328 7.636 -17.907 1.00 87.69 83 LEU A CA 1
ATOM 672 C C . LEU A 1 83 ? 12.146 7.278 -19.154 1.00 87.69 83 LEU A C 1
ATOM 674 O O . LEU A 1 83 ? 11.736 6.477 -19.989 1.00 87.69 83 LEU A O 1
ATOM 678 N N . ASN A 1 84 ? 13.329 7.879 -19.279 1.00 83.56 84 ASN A N 1
ATOM 679 C CA . ASN A 1 84 ? 14.159 7.763 -20.483 1.00 83.56 84 ASN A CA 1
ATOM 680 C C . ASN A 1 84 ? 15.220 6.653 -20.404 1.00 83.56 84 ASN A C 1
ATOM 682 O O . ASN A 1 84 ? 15.878 6.355 -21.400 1.00 83.56 84 ASN A O 1
ATOM 686 N N . THR A 1 85 ? 15.430 6.064 -19.225 1.00 85.56 85 THR A N 1
ATOM 687 C CA . THR A 1 85 ? 16.450 5.035 -19.004 1.00 85.56 85 THR A CA 1
ATOM 688 C C . THR A 1 85 ? 15.915 3.876 -18.170 1.00 85.56 85 THR A C 1
ATOM 690 O O . THR A 1 85 ? 14.967 4.021 -17.397 1.00 85.56 85 THR A O 1
ATOM 693 N N . THR A 1 86 ? 16.578 2.723 -18.264 1.00 85.25 86 THR A N 1
ATOM 694 C CA . THR A 1 86 ? 16.290 1.551 -17.421 1.00 85.25 86 THR A CA 1
ATOM 695 C C . THR A 1 86 ? 16.401 1.860 -15.934 1.00 85.25 86 THR A C 1
ATOM 697 O O . THR A 1 86 ? 15.617 1.357 -15.135 1.00 85.25 86 THR A O 1
ATOM 700 N N . LYS A 1 87 ? 17.349 2.723 -15.554 1.00 82.62 87 LYS A N 1
ATOM 701 C CA . LYS A 1 87 ? 17.524 3.173 -14.173 1.00 82.62 87 LYS A CA 1
ATOM 702 C C . LYS A 1 87 ? 16.333 4.009 -13.700 1.00 82.62 87 LYS A C 1
ATOM 704 O O . LYS A 1 87 ? 15.873 3.807 -12.576 1.00 82.62 87 LYS A O 1
ATOM 709 N N . ASP A 1 88 ? 15.832 4.912 -14.544 1.00 85.75 88 ASP A N 1
ATOM 710 C CA . ASP A 1 88 ? 14.663 5.738 -14.221 1.00 85.75 88 ASP A CA 1
ATOM 711 C C . ASP A 1 88 ? 13.423 4.859 -14.042 1.00 85.75 88 ASP A C 1
ATOM 713 O O . ASP A 1 88 ? 12.723 4.983 -13.038 1.00 85.75 88 ASP A O 1
ATOM 717 N N . GLN A 1 89 ? 13.200 3.910 -14.956 1.00 88.88 89 GLN A N 1
ATOM 718 C CA . GLN A 1 89 ? 12.091 2.964 -14.851 1.00 88.88 89 GLN A CA 1
ATOM 719 C C . GLN A 1 89 ? 12.208 2.054 -13.631 1.00 88.88 89 GLN A C 1
ATOM 721 O O . GLN A 1 89 ? 11.250 1.950 -12.871 1.00 88.88 89 GLN A O 1
ATOM 726 N N . ASN A 1 90 ? 13.365 1.438 -13.378 1.00 87.06 90 ASN A N 1
ATOM 727 C CA . ASN A 1 90 ? 13.550 0.597 -12.194 1.00 87.06 90 ASN A CA 1
ATOM 728 C C . ASN A 1 90 ? 13.256 1.381 -10.903 1.00 87.06 90 ASN A C 1
ATOM 730 O O . ASN A 1 90 ? 12.496 0.914 -10.052 1.00 87.06 90 ASN A O 1
ATOM 734 N N . SER A 1 91 ? 13.797 2.599 -10.777 1.00 85.56 91 SER A N 1
ATOM 735 C CA . SER A 1 91 ? 13.541 3.466 -9.622 1.00 85.56 91 SER A CA 1
ATOM 736 C C . SER A 1 91 ? 12.057 3.820 -9.494 1.00 85.56 91 SER A C 1
ATOM 738 O O . SER A 1 91 ? 11.483 3.717 -8.407 1.00 85.56 91 SER A O 1
ATOM 740 N N . TYR A 1 92 ? 11.412 4.157 -10.610 1.00 89.88 92 TYR A N 1
ATOM 741 C CA . TYR A 1 92 ? 9.983 4.436 -10.678 1.00 89.88 92 TYR A CA 1
ATOM 742 C C . TYR A 1 92 ? 9.139 3.243 -10.207 1.00 89.88 92 TYR A C 1
ATOM 744 O O . TYR A 1 92 ? 8.299 3.390 -9.317 1.00 89.88 92 TYR A O 1
ATOM 752 N N . PHE A 1 93 ? 9.406 2.044 -10.730 1.00 90.94 93 PHE A N 1
ATOM 753 C CA . PHE A 1 93 ? 8.712 0.819 -10.340 1.00 90.94 93 PHE A CA 1
ATOM 754 C C . PHE A 1 93 ? 8.950 0.477 -8.866 1.00 90.94 93 PHE A C 1
ATOM 756 O O . PHE A 1 93 ? 8.009 0.146 -8.153 1.00 90.94 93 PHE A O 1
ATOM 763 N N . ARG A 1 94 ? 10.163 0.646 -8.339 1.00 88.44 94 ARG A N 1
ATOM 764 C CA . ARG A 1 94 ? 10.428 0.471 -6.903 1.00 88.44 94 ARG A CA 1
ATOM 765 C C . ARG A 1 94 ? 9.622 1.427 -6.024 1.00 88.44 94 ARG A C 1
ATOM 767 O O . ARG A 1 94 ? 9.051 1.010 -5.018 1.00 88.44 94 ARG A O 1
ATOM 774 N N . ILE A 1 95 ? 9.523 2.698 -6.405 1.00 89.38 95 ILE A N 1
ATOM 775 C CA . ILE A 1 95 ? 8.683 3.665 -5.686 1.00 89.38 95 ILE A CA 1
ATOM 776 C C . ILE A 1 95 ? 7.215 3.223 -5.729 1.00 89.38 95 ILE A C 1
ATOM 778 O O . ILE A 1 95 ? 6.554 3.198 -4.691 1.00 89.38 95 ILE A O 1
ATOM 782 N N . LYS A 1 96 ? 6.727 2.775 -6.891 1.00 91.88 96 LYS A N 1
ATOM 783 C CA . LYS A 1 96 ? 5.370 2.230 -7.033 1.00 91.88 96 LYS A CA 1
ATOM 784 C C . LYS A 1 96 ? 5.123 1.001 -6.162 1.00 91.88 96 LYS A C 1
ATOM 786 O O . LYS A 1 96 ? 4.068 0.914 -5.543 1.00 91.88 96 LYS A O 1
ATOM 791 N N . ALA A 1 97 ? 6.084 0.083 -6.057 1.00 90.56 97 ALA A N 1
ATOM 792 C CA . ALA A 1 97 ? 5.964 -1.084 -5.182 1.00 90.56 97 ALA A CA 1
ATOM 793 C C . ALA A 1 97 ? 5.817 -0.676 -3.712 1.00 90.56 97 ALA A C 1
ATOM 795 O O . ALA A 1 97 ? 5.008 -1.276 -3.008 1.00 90.56 97 ALA A O 1
ATOM 796 N N . ILE A 1 98 ? 6.545 0.351 -3.255 1.00 90.06 98 ILE A N 1
ATOM 797 C CA . ILE A 1 98 ? 6.355 0.927 -1.915 1.00 90.06 98 ILE A CA 1
ATOM 798 C C . ILE A 1 98 ? 4.952 1.504 -1.770 1.00 90.06 98 ILE A C 1
ATOM 800 O O . ILE A 1 98 ? 4.253 1.156 -0.821 1.00 90.06 98 ILE A O 1
ATOM 804 N N . ASP A 1 99 ? 4.541 2.370 -2.694 1.00 91.81 99 ASP A N 1
ATOM 805 C CA . ASP A 1 99 ? 3.261 3.069 -2.594 1.00 91.81 99 ASP A CA 1
ATOM 806 C C . ASP A 1 99 ? 2.093 2.068 -2.559 1.00 91.81 99 ASP A C 1
ATOM 808 O O . ASP A 1 99 ? 1.211 2.169 -1.702 1.00 91.81 99 ASP A O 1
ATOM 812 N N . PHE A 1 100 ? 2.122 1.043 -3.418 1.00 92.00 100 PHE A N 1
ATOM 813 C CA . PHE A 1 100 ? 1.127 -0.027 -3.398 1.00 92.00 100 PHE A CA 1
ATOM 814 C C . PHE A 1 100 ? 1.207 -0.882 -2.133 1.00 92.00 100 PHE A C 1
ATOM 816 O O . PHE A 1 100 ? 0.175 -1.149 -1.522 1.00 92.00 100 PHE A O 1
ATOM 823 N N . ALA A 1 101 ? 2.406 -1.265 -1.686 1.00 89.25 101 ALA A N 1
ATOM 824 C CA . ALA A 1 101 ? 2.587 -2.028 -0.452 1.00 89.25 101 ALA A CA 1
ATOM 825 C C . ALA A 1 101 ? 2.018 -1.301 0.774 1.00 89.25 101 ALA A C 1
ATOM 827 O O . ALA A 1 101 ? 1.404 -1.936 1.636 1.00 89.25 101 ALA A O 1
ATOM 828 N N . GLN A 1 102 ? 2.190 0.022 0.853 1.00 92.50 102 GLN A N 1
ATOM 829 C CA . GLN A 1 102 ? 1.630 0.826 1.937 1.00 92.50 102 GLN A CA 1
ATOM 830 C C . GLN A 1 102 ? 0.105 0.782 1.928 1.00 92.50 102 GLN A C 1
ATOM 832 O O . GLN A 1 102 ? -0.524 0.469 2.939 1.00 92.50 102 GLN A O 1
ATOM 837 N N . LYS A 1 103 ? -0.492 1.055 0.766 1.00 92.94 103 LYS A N 1
ATOM 838 C CA . LYS A 1 103 ? -1.947 1.050 0.608 1.00 92.94 103 LYS A CA 1
ATOM 839 C C . LYS A 1 103 ? -2.551 -0.320 0.902 1.00 92.94 103 LYS A C 1
ATOM 841 O O . LYS A 1 103 ? -3.526 -0.411 1.641 1.00 92.94 103 LYS A O 1
ATOM 846 N N . LEU A 1 104 ? -1.922 -1.381 0.404 1.00 88.06 104 LEU A N 1
ATOM 847 C CA . LEU A 1 104 ? -2.339 -2.753 0.670 1.00 88.06 104 LEU A CA 1
ATOM 848 C C . LEU A 1 104 ? -2.265 -3.109 2.143 1.00 88.06 104 LEU A C 1
ATOM 850 O O . LEU A 1 104 ? -3.223 -3.656 2.676 1.00 88.06 104 LEU A O 1
ATOM 854 N N . SER A 1 105 ? -1.151 -2.790 2.803 1.00 88.50 105 SER A N 1
ATOM 855 C CA . SER A 1 105 ? -0.969 -3.106 4.222 1.00 88.50 105 SER A CA 1
ATOM 856 C C . SER A 1 105 ? -2.020 -2.404 5.079 1.00 88.50 105 SER A C 1
ATOM 858 O O . SER A 1 105 ? -2.590 -3.029 5.967 1.00 88.50 105 SER A O 1
ATOM 860 N N . TRP A 1 106 ? -2.326 -1.139 4.772 1.00 91.94 106 TRP A N 1
ATOM 861 C CA . TRP A 1 106 ? -3.360 -0.383 5.475 1.00 91.94 106 TRP A CA 1
ATOM 862 C C . TRP A 1 106 ? -4.761 -0.961 5.256 1.00 91.94 106 TRP A C 1
ATOM 864 O O . TRP A 1 106 ? -5.475 -1.224 6.224 1.00 91.94 106 TRP A O 1
ATOM 874 N N . ASN A 1 107 ? -5.143 -1.213 3.998 1.00 88.50 107 ASN A N 1
ATOM 875 C CA . ASN A 1 107 ? -6.455 -1.780 3.671 1.00 88.50 107 ASN A CA 1
ATOM 876 C C . ASN A 1 107 ? -6.617 -3.174 4.290 1.00 88.50 107 ASN A C 1
ATOM 878 O O . ASN A 1 107 ? -7.656 -3.470 4.878 1.00 88.50 107 ASN A O 1
ATOM 882 N N . ASN A 1 108 ? -5.575 -4.003 4.215 1.00 84.12 108 ASN A N 1
ATOM 883 C CA . ASN A 1 108 ? -5.576 -5.339 4.793 1.00 84.12 108 ASN A CA 1
ATOM 884 C C . ASN A 1 108 ? -5.746 -5.293 6.318 1.00 84.12 108 ASN A C 1
ATOM 886 O O . ASN A 1 108 ? -6.658 -5.918 6.853 1.00 84.12 108 ASN A O 1
ATOM 890 N N . ALA A 1 109 ? -4.941 -4.483 7.014 1.00 86.69 109 ALA A N 1
ATOM 891 C CA . ALA A 1 109 ? -5.069 -4.304 8.458 1.00 86.69 109 ALA A CA 1
ATOM 892 C C . ALA A 1 109 ? -6.476 -3.824 8.845 1.00 86.69 109 ALA A C 1
ATOM 894 O O . ALA A 1 109 ? -7.038 -4.273 9.842 1.00 86.69 109 ALA A O 1
ATOM 895 N N . TYR A 1 110 ? -7.091 -2.951 8.035 1.00 88.88 110 TYR A N 1
ATOM 896 C CA . TYR A 1 110 ? -8.421 -2.416 8.328 1.00 88.88 110 TYR A CA 1
ATOM 897 C C . TYR A 1 110 ? -9.482 -3.512 8.325 1.00 88.88 110 TYR A C 1
ATOM 899 O O . TYR A 1 110 ? -10.327 -3.538 9.219 1.00 88.88 110 TYR A O 1
ATOM 907 N N . PHE A 1 111 ? -9.439 -4.428 7.357 1.00 84.00 111 PHE A N 1
ATOM 908 C CA . PHE A 1 111 ? -10.377 -5.548 7.309 1.00 84.00 111 PHE A CA 1
ATOM 909 C C . PHE A 1 111 ? -10.056 -6.629 8.355 1.00 84.00 111 PHE A C 1
ATOM 911 O O . PHE A 1 111 ? -10.987 -7.183 8.940 1.00 84.00 111 PHE A O 1
ATOM 918 N N . GLN A 1 112 ? -8.776 -6.837 8.687 1.00 82.50 112 GLN A N 1
ATOM 919 C CA . GLN A 1 112 ? -8.315 -7.835 9.665 1.00 82.50 112 GLN A CA 1
ATOM 920 C C . GLN A 1 112 ? -8.547 -7.455 11.135 1.00 82.50 112 GLN A C 1
ATOM 922 O O . GLN A 1 112 ? -8.686 -8.336 11.981 1.00 82.50 112 GLN A O 1
ATOM 927 N N . VAL A 1 113 ? -8.623 -6.163 11.467 1.00 83.69 113 VAL A N 1
ATOM 928 C CA . VAL A 1 113 ? -8.670 -5.682 12.865 1.00 83.69 113 VAL A CA 1
ATOM 929 C C . VAL A 1 113 ? -9.909 -6.134 13.660 1.00 83.69 113 VAL A C 1
ATOM 931 O O . VAL A 1 113 ? -9.978 -5.982 14.880 1.00 83.69 113 VAL A O 1
ATOM 934 N N . GLY A 1 114 ? -10.924 -6.673 12.984 1.00 80.31 114 GLY A N 1
ATOM 935 C CA . GLY A 1 114 ? -12.081 -7.300 13.610 1.00 80.31 114 GLY A CA 1
ATOM 936 C C . GLY A 1 114 ? -13.397 -6.941 12.932 1.00 80.31 114 GLY A C 1
ATOM 937 O O . GLY A 1 114 ? -13.448 -6.470 11.796 1.00 80.31 114 GLY A O 1
ATOM 938 N N . ASN A 1 115 ? -14.501 -7.162 13.647 1.00 83.50 115 ASN A N 1
ATOM 939 C CA . ASN A 1 115 ? -15.845 -6.955 13.107 1.00 83.50 115 ASN A CA 1
ATOM 940 C C . ASN A 1 115 ? -16.154 -5.476 12.796 1.00 83.50 115 ASN A C 1
ATOM 942 O O . ASN A 1 115 ? -15.479 -4.545 13.247 1.00 83.50 115 ASN A O 1
ATOM 946 N N . ARG A 1 116 ? -17.268 -5.243 12.094 1.00 83.44 116 ARG A N 1
ATOM 947 C CA . ARG A 1 116 ? -17.694 -3.904 11.659 1.00 83.44 116 ARG A CA 1
ATOM 948 C C . ARG A 1 116 ? -17.809 -2.869 12.787 1.00 83.44 116 ARG A C 1
ATOM 950 O O . ARG A 1 116 ? -17.604 -1.679 12.550 1.00 83.44 116 ARG A O 1
ATOM 957 N N . LYS A 1 117 ? -18.122 -3.279 14.025 1.00 84.88 117 LYS A N 1
ATOM 958 C CA . LYS A 1 117 ? -18.182 -2.350 15.171 1.00 84.88 117 LYS A CA 1
ATOM 959 C C . LYS A 1 117 ? -16.793 -1.836 15.551 1.00 84.88 117 LYS A C 1
ATOM 961 O O . LYS A 1 117 ? -16.675 -0.665 15.903 1.00 84.88 117 LYS A O 1
ATOM 966 N N . VAL A 1 118 ? -15.770 -2.688 15.476 1.00 87.00 118 VAL A N 1
ATOM 967 C CA . VAL A 1 118 ? -14.367 -2.314 15.716 1.00 87.00 118 VAL A CA 1
ATOM 968 C C . VAL A 1 118 ? -13.880 -1.405 14.592 1.00 87.00 118 VAL A C 1
ATOM 970 O O . VAL A 1 118 ? -13.470 -0.275 14.857 1.00 87.00 118 VAL A O 1
ATOM 973 N N . ARG A 1 119 ? -14.057 -1.826 13.334 1.00 88.75 119 ARG A N 1
ATOM 974 C CA . ARG A 1 119 ? -13.676 -1.042 12.146 1.00 88.75 119 ARG A CA 1
ATOM 975 C C . ARG A 1 119 ? -14.331 0.332 12.086 1.00 88.75 119 ARG A C 1
ATOM 977 O O . ARG A 1 119 ? -13.706 1.299 11.651 1.00 88.75 119 ARG A O 1
ATOM 984 N N . LYS A 1 120 ? -15.563 0.463 12.593 1.00 88.69 120 LYS A N 1
ATOM 985 C CA . LYS A 1 120 ? -16.232 1.762 12.720 1.00 88.69 120 LYS A CA 1
ATOM 986 C C . LYS A 1 120 ? -15.435 2.743 13.575 1.00 88.69 120 LYS A C 1
ATOM 988 O O . LYS A 1 120 ? -15.367 3.908 13.211 1.00 88.69 120 LYS A O 1
ATOM 993 N N . LYS A 1 121 ? -14.805 2.309 14.671 1.00 89.81 121 LYS A N 1
ATOM 994 C CA . LYS A 1 121 ? -13.986 3.204 15.508 1.00 89.81 121 LYS A CA 1
ATOM 995 C C . LYS A 1 121 ? -12.806 3.777 14.720 1.00 89.81 121 LYS A C 1
ATOM 997 O O . LYS A 1 121 ? -12.582 4.983 14.761 1.00 89.81 121 LYS A O 1
ATOM 1002 N N . ILE A 1 122 ? -12.115 2.925 13.961 1.00 89.00 122 ILE A N 1
ATOM 1003 C CA . ILE A 1 122 ? -10.996 3.328 13.098 1.00 89.00 122 ILE A CA 1
ATOM 1004 C C . ILE A 1 122 ? -11.480 4.273 12.004 1.00 89.00 122 ILE A C 1
ATOM 1006 O O . ILE A 1 122 ? -10.901 5.338 11.815 1.00 89.00 122 ILE A O 1
ATOM 1010 N N . TYR A 1 123 ? -12.582 3.928 11.337 1.00 88.88 123 TYR A N 1
ATOM 1011 C CA . TYR A 1 123 ? -13.211 4.774 10.327 1.00 88.88 123 TYR A CA 1
ATOM 1012 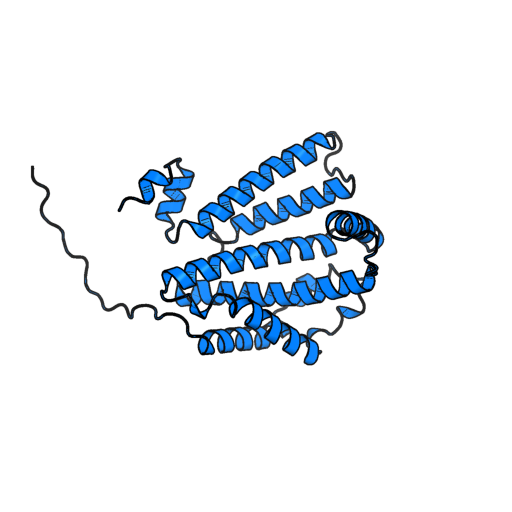C C . TYR A 1 123 ? -13.554 6.171 10.871 1.00 88.88 123 TYR A C 1
ATOM 1014 O O . TYR A 1 123 ? -13.231 7.162 10.224 1.00 88.88 123 TYR A O 1
ATOM 1022 N N . GLU A 1 124 ? -14.148 6.283 12.064 1.00 87.88 124 GLU A N 1
ATOM 1023 C CA . GLU A 1 124 ? -14.483 7.589 12.652 1.00 87.88 124 GLU A CA 1
ATOM 1024 C C . GLU A 1 124 ? -13.226 8.423 12.959 1.00 87.88 124 GLU A C 1
ATOM 1026 O O . GLU A 1 124 ? -13.232 9.637 12.755 1.00 87.88 124 GLU A O 1
ATOM 1031 N N . GLN A 1 125 ? -12.131 7.800 13.410 1.00 85.50 125 GLN A N 1
ATOM 1032 C CA . GLN A 1 125 ? -10.863 8.511 13.625 1.00 85.50 125 GLN A CA 1
ATOM 1033 C C . GLN A 1 125 ? -10.201 8.922 12.307 1.00 85.50 125 GLN A C 1
ATOM 1035 O O . GLN A 1 125 ? -9.787 10.071 12.150 1.00 85.50 125 GLN A O 1
ATOM 1040 N N . HIS A 1 126 ? -10.165 8.019 11.325 1.00 83.00 126 HIS A N 1
ATOM 1041 C CA . HIS A 1 126 ? -9.676 8.310 9.980 1.00 83.00 126 HIS A CA 1
ATOM 1042 C C . HIS A 1 126 ? -10.470 9.459 9.343 1.00 83.00 126 HIS A C 1
ATOM 1044 O O . HIS A 1 126 ? -9.894 10.378 8.759 1.00 83.00 126 HIS A O 1
ATOM 1050 N N . LYS A 1 127 ? -11.796 9.457 9.525 1.00 81.75 127 LYS A N 1
ATOM 1051 C CA . LYS A 1 127 ? -12.687 10.517 9.065 1.00 81.75 127 LYS A CA 1
ATOM 1052 C C . LYS A 1 127 ? -12.329 11.867 9.683 1.00 81.75 127 LYS A C 1
ATOM 1054 O O . LYS A 1 127 ? -12.156 12.834 8.949 1.00 81.75 127 LYS A O 1
ATOM 1059 N N . LYS A 1 128 ? -12.184 11.922 11.012 1.00 80.81 128 LYS A N 1
ATOM 1060 C CA . LYS A 1 128 ? -11.803 13.144 11.743 1.00 80.81 128 LYS A CA 1
ATOM 1061 C C . LYS A 1 128 ? -10.456 13.710 11.292 1.00 80.81 128 LYS A C 1
ATOM 1063 O O . LYS A 1 128 ? -10.300 14.925 11.260 1.00 80.81 128 LYS A O 1
ATOM 1068 N N . LYS A 1 129 ? -9.490 12.844 10.972 1.00 79.94 129 LYS A N 1
ATOM 1069 C CA . LYS A 1 129 ? -8.138 13.250 10.562 1.00 79.94 129 LYS A CA 1
ATOM 1070 C C . LYS A 1 129 ? -8.096 13.796 9.133 1.00 79.94 129 LYS A C 1
ATOM 1072 O O . LYS A 1 129 ? -7.386 14.763 8.878 1.00 79.94 129 LYS A O 1
ATOM 1077 N N . ASN A 1 130 ? -8.833 13.171 8.215 1.00 77.06 130 ASN A N 1
ATOM 1078 C CA . ASN A 1 130 ? -8.637 13.375 6.776 1.00 77.06 130 ASN A CA 1
ATOM 1079 C C . ASN A 1 130 ? -9.757 14.157 6.079 1.00 77.06 130 ASN A C 1
ATOM 1081 O O . ASN A 1 130 ? -9.570 14.587 4.944 1.00 77.06 130 ASN A O 1
ATOM 1085 N N . TYR A 1 131 ? -10.909 14.353 6.724 1.00 71.88 131 TYR A N 1
ATOM 1086 C CA . TYR A 1 131 ? -12.066 14.987 6.097 1.00 71.88 131 TYR A CA 1
ATOM 1087 C C . TYR A 1 131 ? -12.627 16.127 6.944 1.00 71.88 131 TYR A C 1
ATOM 1089 O O . TYR A 1 131 ? -12.582 16.109 8.172 1.00 71.88 131 TYR A O 1
ATOM 1097 N N . THR A 1 132 ? -13.207 17.125 6.276 1.00 65.88 132 THR A N 1
ATOM 1098 C CA . THR A 1 132 ? -13.947 18.201 6.942 1.00 65.88 132 THR A CA 1
ATOM 1099 C C . THR A 1 132 ? -15.218 17.657 7.598 1.00 65.88 132 THR A C 1
ATOM 1101 O O . THR A 1 132 ? -15.805 16.690 7.113 1.00 65.88 132 THR A O 1
ATOM 1104 N N . GLU A 1 133 ? -15.704 18.307 8.663 1.00 59.34 133 GLU A N 1
ATOM 1105 C CA . GLU A 1 133 ? -16.912 17.889 9.409 1.00 59.34 133 GLU A CA 1
ATOM 1106 C C . GLU A 1 133 ? -18.162 17.709 8.522 1.00 59.34 133 GLU A C 1
ATOM 1108 O O . GLU A 1 133 ? -19.075 16.957 8.858 1.00 59.34 133 GLU A O 1
ATOM 1113 N N . THR A 1 134 ? -18.193 18.363 7.359 1.00 57.56 134 THR A N 1
ATOM 1114 C CA . THR A 1 134 ? -19.267 18.298 6.359 1.00 57.56 134 THR A CA 1
ATOM 1115 C C . THR A 1 134 ? -19.224 17.066 5.448 1.00 57.56 134 THR A C 1
ATOM 1117 O O . THR A 1 134 ? -20.193 16.810 4.729 1.00 57.56 134 THR A O 1
ATOM 1120 N N . PHE A 1 135 ? -18.138 16.289 5.449 1.00 64.50 135 PHE A N 1
ATOM 1121 C CA . PHE A 1 135 ? -18.007 15.107 4.600 1.00 64.50 135 PHE A CA 1
ATOM 1122 C C . PHE A 1 135 ? -18.869 13.955 5.138 1.00 64.50 135 PHE A C 1
ATOM 1124 O O . PHE A 1 135 ? -18.680 13.462 6.253 1.00 64.50 135 PHE A O 1
ATOM 1131 N N . SER A 1 136 ? -19.844 13.512 4.345 1.00 65.12 136 SER A N 1
ATOM 1132 C CA . SER A 1 136 ? -20.872 12.543 4.753 1.00 65.12 136 SER A CA 1
ATOM 1133 C C . SER A 1 136 ? -20.791 11.217 3.993 1.00 65.12 136 SER A C 1
ATOM 1135 O O . SER A 1 136 ? -21.805 10.627 3.638 1.00 65.12 136 SER A O 1
ATOM 1137 N N . MET A 1 137 ? -19.586 10.693 3.760 1.00 80.75 137 MET A N 1
ATOM 1138 C CA . MET A 1 137 ? -19.464 9.292 3.343 1.00 80.75 137 MET A CA 1
ATOM 1139 C C . MET A 1 137 ? -19.964 8.396 4.480 1.00 80.75 137 MET A C 1
ATOM 1141 O O . MET A 1 137 ? -19.624 8.652 5.630 1.00 80.75 137 MET A O 1
ATOM 1145 N N . ASN A 1 138 ? -20.785 7.385 4.194 1.00 84.62 138 ASN A N 1
ATOM 1146 C CA . ASN A 1 138 ? -21.178 6.389 5.194 1.00 84.62 138 ASN A CA 1
ATOM 1147 C C . ASN A 1 138 ? -20.147 5.243 5.231 1.00 84.62 138 ASN A C 1
ATOM 1149 O O . ASN A 1 138 ? -19.411 5.039 4.268 1.00 84.62 138 ASN A O 1
ATOM 1153 N N . ILE A 1 139 ? -20.105 4.478 6.327 1.00 84.38 139 ILE A N 1
ATOM 1154 C CA . ILE A 1 139 ? -19.125 3.390 6.482 1.00 84.38 139 ILE A CA 1
ATOM 1155 C C . ILE A 1 139 ? -19.261 2.294 5.413 1.00 84.38 139 ILE A C 1
ATOM 1157 O O . ILE A 1 139 ? -18.263 1.708 5.030 1.00 84.38 139 ILE A O 1
ATOM 1161 N N . GLY A 1 140 ? -20.464 2.026 4.895 1.00 83.19 140 GLY A N 1
ATOM 1162 C CA . GLY A 1 1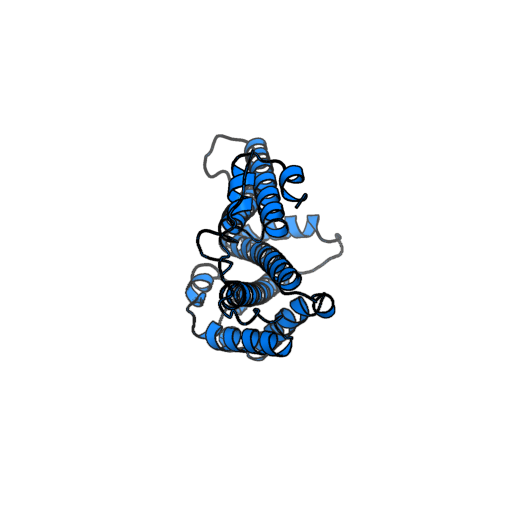40 ? -20.656 1.008 3.856 1.00 83.19 140 GLY A CA 1
ATOM 1163 C C . GLY A 1 140 ? -20.036 1.394 2.518 1.00 83.19 140 GLY A C 1
ATOM 1164 O O . GLY A 1 140 ? -19.372 0.573 1.902 1.00 83.19 140 GLY A O 1
ATOM 1165 N N . VAL A 1 141 ? -20.203 2.650 2.106 1.00 84.81 141 VAL A N 1
ATOM 1166 C CA . VAL A 1 141 ? -19.554 3.215 0.916 1.00 84.81 141 VAL A CA 1
ATOM 1167 C C . VAL A 1 141 ? -18.045 3.273 1.123 1.00 84.81 141 VAL A C 1
ATOM 1169 O O . VAL A 1 141 ? -17.299 2.913 0.227 1.00 84.81 141 VAL A O 1
ATOM 1172 N N . PHE A 1 142 ? -17.591 3.656 2.317 1.00 87.25 142 PHE A N 1
ATOM 1173 C CA . PHE A 1 142 ? -16.168 3.653 2.653 1.00 87.25 142 PHE A CA 1
ATOM 1174 C C . PHE A 1 142 ? -15.545 2.253 2.554 1.00 87.25 142 PHE A C 1
ATOM 1176 O O . PHE A 1 142 ? -14.530 2.086 1.891 1.00 87.25 142 PHE A O 1
ATOM 1183 N N . GLU A 1 143 ? -16.165 1.245 3.174 1.00 86.38 143 GLU A N 1
ATOM 1184 C CA . GLU A 1 143 ? -15.696 -0.146 3.129 1.00 86.38 143 GLU A CA 1
ATOM 1185 C C . GLU A 1 143 ? -15.726 -0.709 1.702 1.00 86.38 143 GLU A C 1
ATOM 1187 O O . GLU A 1 143 ? -14.817 -1.444 1.328 1.00 86.38 143 GLU A O 1
ATOM 1192 N N . LYS A 1 144 ? -16.734 -0.344 0.896 1.00 84.62 144 LYS A N 1
ATOM 1193 C CA . LYS A 1 144 ? -16.796 -0.720 -0.520 1.00 84.62 144 LYS A CA 1
ATOM 1194 C C . LYS A 1 144 ? -15.634 -0.112 -1.307 1.00 84.62 144 LYS A C 1
ATOM 1196 O O . LYS A 1 144 ? -14.911 -0.844 -1.971 1.00 84.62 144 LYS A O 1
ATOM 1201 N N . ASN A 1 145 ? -15.415 1.194 -1.176 1.00 86.94 145 ASN A N 1
ATOM 1202 C CA . ASN A 1 145 ? -14.318 1.876 -1.859 1.00 86.94 145 ASN A CA 1
ATOM 1203 C C . ASN A 1 145 ? -12.954 1.309 -1.433 1.00 86.94 145 ASN A C 1
ATOM 1205 O O . ASN A 1 145 ? -12.113 1.058 -2.283 1.00 86.94 145 ASN A O 1
ATOM 1209 N N . LEU A 1 146 ? -12.745 1.044 -0.137 1.00 87.56 146 LEU A N 1
ATOM 1210 C CA . LEU A 1 146 ? -11.510 0.417 0.351 1.00 87.56 146 LEU A CA 1
ATOM 1211 C C . LEU A 1 146 ? -11.279 -0.978 -0.233 1.00 87.56 146 LEU A C 1
ATOM 1213 O O . LEU A 1 146 ? -10.133 -1.379 -0.430 1.00 87.56 146 LEU A O 1
ATOM 1217 N N . PHE A 1 147 ? -12.346 -1.737 -0.467 1.00 84.81 147 PHE A N 1
ATOM 1218 C CA . PHE A 1 147 ? -12.247 -3.048 -1.090 1.00 84.81 147 PHE A CA 1
ATOM 1219 C C . PHE A 1 147 ? -11.856 -2.940 -2.569 1.00 84.81 147 PHE A C 1
ATOM 1221 O O . PHE A 1 147 ? -10.936 -3.626 -3.003 1.00 84.81 147 PHE A O 1
ATOM 1228 N N . GLU A 1 148 ? -12.488 -2.042 -3.325 1.00 86.88 148 GLU A N 1
ATOM 1229 C CA . GLU A 1 148 ? -12.127 -1.782 -4.727 1.00 86.88 148 GLU A CA 1
ATOM 1230 C C . GLU A 1 148 ? -10.678 -1.269 -4.840 1.00 86.88 148 GLU A C 1
ATOM 1232 O O . GLU A 1 148 ? -9.886 -1.799 -5.619 1.00 86.88 148 GLU A O 1
ATOM 1237 N N . GLU A 1 149 ? -10.286 -0.328 -3.973 1.00 89.06 149 GLU A N 1
ATOM 1238 C CA . GLU A 1 149 ? -8.904 0.145 -3.836 1.00 89.06 149 GLU A CA 1
ATOM 1239 C C . GLU A 1 149 ? -7.940 -0.996 -3.484 1.00 89.06 149 GLU A C 1
ATOM 1241 O O . GLU A 1 149 ? -6.835 -1.068 -4.018 1.00 89.06 149 GLU A O 1
ATOM 1246 N N . PHE A 1 150 ? -8.338 -1.913 -2.597 1.00 86.56 150 PHE A N 1
ATOM 1247 C CA . PHE A 1 150 ? -7.511 -3.067 -2.252 1.00 86.56 150 PHE A CA 1
ATOM 1248 C C . PHE A 1 150 ? -7.227 -3.926 -3.487 1.00 86.56 150 PHE A C 1
ATOM 1250 O O . PHE A 1 150 ? -6.071 -4.275 -3.718 1.00 86.56 150 PHE A O 1
ATOM 1257 N N . LEU A 1 151 ? -8.245 -4.233 -4.298 1.00 85.12 151 LEU A N 1
ATOM 1258 C CA . LEU A 1 151 ? -8.066 -4.990 -5.540 1.00 85.12 151 LEU A CA 1
ATOM 1259 C C . LEU A 1 151 ? -7.128 -4.253 -6.503 1.00 85.12 151 LEU A C 1
ATOM 1261 O O . LEU A 1 151 ? -6.150 -4.839 -6.974 1.00 85.12 151 LEU A O 1
ATOM 1265 N N . GLN A 1 152 ? -7.373 -2.958 -6.720 1.00 89.94 152 GLN A N 1
ATOM 1266 C CA . GLN A 1 152 ? -6.545 -2.097 -7.564 1.00 89.94 152 GLN A CA 1
ATOM 1267 C C . GLN A 1 152 ? -5.076 -2.121 -7.135 1.00 89.94 152 GLN A C 1
ATOM 1269 O O . GLN A 1 152 ? -4.188 -2.383 -7.949 1.00 89.94 152 GLN A O 1
ATOM 1274 N N . PHE A 1 153 ? -4.796 -1.861 -5.859 1.00 90.38 153 PHE A N 1
ATOM 1275 C CA . PHE A 1 153 ? -3.426 -1.811 -5.362 1.00 90.38 153 PHE A CA 1
ATOM 1276 C C . PHE A 1 153 ? -2.758 -3.186 -5.361 1.00 90.38 153 PHE A C 1
ATOM 1278 O O . PHE A 1 153 ? -1.544 -3.254 -5.523 1.00 90.38 153 PHE A O 1
ATOM 1285 N N . ASN A 1 154 ? -3.521 -4.274 -5.231 1.00 86.12 154 ASN A N 1
ATOM 1286 C CA . ASN A 1 154 ? -2.984 -5.636 -5.237 1.00 86.12 154 ASN A CA 1
ATOM 1287 C C . ASN A 1 154 ? -2.505 -6.007 -6.637 1.00 86.12 154 ASN A C 1
ATOM 1289 O O . ASN A 1 154 ? -1.359 -6.415 -6.822 1.00 86.12 154 ASN A O 1
ATOM 1293 N N . ILE A 1 155 ? -3.355 -5.766 -7.634 1.00 86.81 155 ILE A N 1
ATOM 1294 C CA . ILE A 1 155 ? -3.016 -5.969 -9.042 1.00 86.81 155 ILE A CA 1
ATOM 1295 C C . ILE A 1 155 ? -1.846 -5.064 -9.434 1.00 86.81 155 ILE A C 1
ATOM 1297 O O . ILE A 1 155 ? -0.848 -5.556 -9.954 1.00 86.81 155 ILE A O 1
ATOM 1301 N N . GLY A 1 156 ? -1.910 -3.771 -9.100 1.00 90.94 156 GLY A N 1
ATOM 1302 C CA . GLY A 1 156 ? -0.819 -2.829 -9.356 1.00 90.94 156 GLY A CA 1
ATOM 1303 C C . GLY A 1 156 ? 0.502 -3.259 -8.712 1.00 90.94 156 GLY A C 1
ATOM 1304 O O . GLY A 1 156 ? 1.549 -3.201 -9.355 1.00 90.94 156 GLY A O 1
ATOM 1305 N N . TYR A 1 157 ? 0.468 -3.760 -7.475 1.00 90.12 157 TYR A N 1
ATOM 1306 C CA . TYR A 1 157 ? 1.646 -4.300 -6.802 1.00 90.12 157 TYR A CA 1
ATOM 1307 C C . TYR A 1 157 ? 2.238 -5.489 -7.563 1.00 90.12 157 TYR A C 1
ATOM 1309 O O . TYR A 1 157 ? 3.437 -5.497 -7.831 1.00 90.12 157 TYR A O 1
ATOM 1317 N N . TRP A 1 158 ? 1.425 -6.468 -7.964 1.00 88.00 158 TRP A N 1
ATOM 1318 C CA . TRP A 1 158 ? 1.930 -7.622 -8.712 1.00 88.00 158 TRP A CA 1
ATOM 1319 C C . TRP A 1 158 ? 2.465 -7.254 -10.092 1.00 88.00 158 TRP A C 1
ATOM 1321 O O . TRP A 1 158 ? 3.481 -7.816 -10.485 1.00 88.00 158 TRP A O 1
ATOM 1331 N N . VAL A 1 159 ? 1.863 -6.280 -10.779 1.00 90.69 159 VAL A N 1
ATOM 1332 C CA . VAL A 1 159 ? 2.403 -5.721 -12.032 1.00 90.69 159 VAL A CA 1
ATOM 1333 C C . VAL A 1 159 ? 3.816 -5.202 -11.810 1.00 90.69 159 VAL A C 1
ATOM 1335 O O . VAL A 1 159 ? 4.744 -5.614 -12.502 1.00 90.69 159 VAL A O 1
ATOM 1338 N N . VAL A 1 160 ? 4.000 -4.363 -10.788 1.00 91.56 160 VAL A N 1
ATOM 1339 C CA . VAL A 1 160 ? 5.318 -3.827 -10.439 1.00 91.56 160 VAL A CA 1
ATOM 1340 C C . VAL A 1 160 ? 6.308 -4.945 -10.120 1.00 91.56 160 VAL A C 1
ATOM 1342 O O . VAL A 1 160 ? 7.438 -4.915 -10.596 1.00 91.56 160 VAL A O 1
ATOM 1345 N N . ILE A 1 161 ? 5.912 -5.925 -9.306 1.00 87.62 161 ILE A N 1
ATOM 1346 C CA . ILE A 1 161 ? 6.800 -7.014 -8.888 1.00 87.62 161 ILE A CA 1
ATOM 1347 C C . ILE A 1 161 ? 7.201 -7.900 -10.069 1.00 87.62 161 ILE A C 1
ATOM 1349 O O . ILE A 1 161 ? 8.374 -8.260 -10.167 1.00 87.62 161 ILE A O 1
ATOM 1353 N N . SER A 1 162 ? 6.270 -8.232 -10.966 1.00 87.38 162 SER A N 1
ATOM 1354 C CA . SER A 1 162 ? 6.566 -8.998 -12.181 1.00 87.38 162 SER A CA 1
ATOM 1355 C C . SER A 1 162 ? 7.557 -8.251 -13.064 1.00 87.38 162 SER A C 1
ATOM 1357 O O . SER A 1 162 ? 8.607 -8.796 -13.390 1.00 87.38 162 SER A O 1
ATOM 1359 N N . VAL A 1 163 ? 7.294 -6.968 -13.332 1.00 89.69 163 VAL A N 1
ATOM 1360 C CA . VAL A 1 163 ? 8.189 -6.096 -14.102 1.00 89.69 163 VAL A CA 1
ATOM 1361 C C . VAL A 1 163 ? 9.590 -6.037 -13.477 1.00 89.69 163 VAL A C 1
ATOM 1363 O O . VAL A 1 163 ? 10.591 -6.279 -14.150 1.00 89.69 163 VAL A O 1
ATOM 1366 N N . LEU A 1 164 ? 9.678 -5.778 -12.168 1.00 87.50 164 LEU A N 1
ATOM 1367 C CA . LEU A 1 164 ? 10.956 -5.694 -11.457 1.00 87.50 164 LEU A CA 1
ATOM 1368 C C . LEU A 1 164 ? 11.769 -6.993 -11.548 1.00 87.50 164 LEU A C 1
ATOM 1370 O O . LEU A 1 164 ? 12.990 -6.955 -11.723 1.00 87.50 164 LEU A O 1
ATOM 1374 N N . ARG A 1 165 ? 11.098 -8.142 -11.452 1.00 85.00 165 ARG A N 1
ATOM 1375 C CA . ARG A 1 165 ? 11.732 -9.464 -11.509 1.00 85.00 165 ARG A CA 1
ATOM 1376 C C . ARG A 1 165 ? 12.179 -9.836 -12.913 1.00 85.00 165 ARG A C 1
ATOM 1378 O O . ARG A 1 165 ? 13.299 -10.311 -13.072 1.00 85.00 165 ARG A O 1
ATOM 1385 N N . GLU A 1 166 ? 11.321 -9.643 -13.903 1.00 85.12 166 GLU A N 1
ATOM 1386 C CA . GLU A 1 166 ? 11.563 -10.104 -15.270 1.00 85.12 166 GLU A CA 1
ATOM 1387 C C . GLU A 1 166 ? 12.582 -9.222 -15.998 1.00 85.12 166 GLU A C 1
ATOM 1389 O O . GLU A 1 166 ? 13.502 -9.754 -16.617 1.00 85.12 166 GLU A O 1
ATOM 1394 N N . TRP A 1 167 ? 12.501 -7.895 -15.845 1.00 85.19 167 TRP A N 1
ATOM 1395 C CA . TRP A 1 167 ? 13.399 -6.973 -16.549 1.00 85.19 167 TRP A CA 1
ATOM 1396 C C . TRP A 1 167 ? 14.680 -6.664 -15.789 1.00 85.19 167 TRP A C 1
ATOM 1398 O O . TRP A 1 167 ? 15.703 -6.425 -16.416 1.00 85.19 167 TRP A O 1
ATOM 1408 N N . TRP A 1 168 ? 14.676 -6.661 -14.455 1.00 83.69 168 TRP A N 1
ATOM 1409 C CA . TRP A 1 168 ? 15.859 -6.234 -13.689 1.00 83.69 168 TRP A CA 1
ATOM 1410 C C . TRP A 1 168 ? 16.337 -7.245 -12.655 1.00 83.69 168 TRP A C 1
ATOM 1412 O O . TRP A 1 168 ? 17.277 -6.950 -11.916 1.00 83.69 168 TRP A O 1
ATOM 1422 N N . ASN A 1 169 ? 15.738 -8.443 -12.615 1.00 79.88 169 ASN A N 1
ATOM 1423 C CA . ASN A 1 169 ? 16.060 -9.483 -11.639 1.00 79.88 169 ASN A CA 1
ATOM 1424 C C . ASN A 1 169 ? 16.027 -8.972 -10.182 1.00 79.88 169 ASN A C 1
ATOM 1426 O O . ASN A 1 169 ? 16.807 -9.382 -9.318 1.00 79.88 169 ASN A O 1
ATOM 1430 N N . ASP A 1 170 ? 15.116 -8.041 -9.939 1.00 79.81 170 ASP A N 1
ATOM 1431 C CA . ASP A 1 170 ? 14.943 -7.304 -8.702 1.00 79.81 170 ASP A CA 1
ATOM 1432 C C . ASP A 1 170 ? 13.743 -7.861 -7.917 1.00 79.81 170 ASP A C 1
ATOM 1434 O O . ASP A 1 170 ? 13.110 -8.837 -8.320 1.00 79.81 170 ASP A O 1
ATOM 1438 N N . ALA A 1 171 ? 13.414 -7.255 -6.780 1.00 75.88 171 ALA A N 1
ATOM 1439 C CA . ALA A 1 171 ? 12.218 -7.557 -5.996 1.00 75.88 171 ALA A CA 1
ATOM 1440 C C . ALA A 1 171 ? 12.048 -9.043 -5.582 1.00 75.88 171 ALA A C 1
ATOM 1442 O O . ALA A 1 171 ? 10.946 -9.617 -5.622 1.00 75.88 171 ALA A O 1
ATOM 1443 N N . ARG A 1 172 ? 13.156 -9.703 -5.220 1.00 71.50 172 ARG A N 1
ATOM 1444 C CA . ARG A 1 172 ? 13.173 -11.093 -4.730 1.00 71.50 172 ARG A CA 1
ATOM 1445 C C . ARG A 1 172 ? 12.684 -11.182 -3.274 1.00 71.50 172 ARG A C 1
ATOM 1447 O O . ARG A 1 172 ? 12.594 -10.191 -2.560 1.00 71.50 172 ARG A O 1
ATOM 1454 N N . GLU A 1 173 ? 12.348 -12.384 -2.811 1.00 58.69 173 GLU A N 1
ATOM 1455 C CA . GLU A 1 173 ? 11.638 -12.576 -1.530 1.00 58.69 173 GLU A CA 1
ATOM 1456 C C . GLU A 1 173 ? 12.416 -12.110 -0.286 1.00 58.69 173 GLU A C 1
ATOM 1458 O O . GLU A 1 173 ? 11.790 -11.651 0.667 1.00 58.69 173 GLU A O 1
ATOM 1463 N N . ASN A 1 174 ? 13.753 -12.156 -0.291 1.00 58.03 174 ASN A N 1
ATOM 1464 C CA . ASN A 1 174 ? 14.585 -11.765 0.865 1.00 58.03 174 ASN A CA 1
ATOM 1465 C C . ASN A 1 174 ? 15.001 -10.284 0.861 1.00 58.03 174 ASN A C 1
ATOM 1467 O O . ASN A 1 174 ? 15.779 -9.830 1.705 1.00 58.03 174 ASN A O 1
ATOM 1471 N N . ASP A 1 175 ? 14.474 -9.537 -0.102 1.00 64.44 175 ASP A N 1
ATOM 1472 C CA . ASP A 1 175 ? 15.090 -8.332 -0.614 1.00 64.44 175 ASP A CA 1
ATOM 1473 C C . ASP A 1 175 ? 14.097 -7.162 -0.466 1.00 64.44 175 ASP A C 1
ATOM 1475 O O . ASP A 1 175 ? 13.413 -6.996 0.552 1.00 64.44 175 ASP A O 1
ATOM 1479 N N . PHE A 1 176 ? 14.019 -6.315 -1.482 1.00 70.88 176 PHE A N 1
ATOM 1480 C CA . PHE A 1 176 ? 12.920 -5.383 -1.668 1.00 70.88 176 PHE A CA 1
ATOM 1481 C C . PHE A 1 176 ? 11.663 -6.118 -2.190 1.00 70.88 176 PHE A C 1
ATOM 1483 O O . PHE A 1 176 ? 11.813 -7.064 -2.954 1.00 70.88 176 PHE A O 1
ATOM 1490 N N . PRO A 1 177 ? 10.422 -5.704 -1.862 1.00 77.19 177 PRO A N 1
ATOM 1491 C CA . PRO A 1 177 ? 10.001 -4.814 -0.776 1.00 77.19 177 PRO A CA 1
ATOM 1492 C C . PRO A 1 177 ? 9.701 -5.546 0.547 1.00 77.19 177 PRO A C 1
ATOM 1494 O O . PRO A 1 177 ? 9.090 -4.955 1.434 1.00 77.19 177 PRO A O 1
ATOM 1497 N N . SER A 1 178 ? 10.095 -6.811 0.718 1.00 78.81 178 SER A N 1
ATOM 1498 C CA . SER A 1 178 ? 9.676 -7.649 1.855 1.00 78.81 178 SER A CA 1
ATOM 1499 C C . SER A 1 178 ? 9.956 -7.031 3.229 1.00 78.81 178 SER A C 1
ATOM 1501 O O . SER A 1 178 ? 9.079 -7.018 4.095 1.00 78.81 178 SER A O 1
ATOM 1503 N N . ARG A 1 179 ? 11.154 -6.463 3.437 1.00 80.25 179 ARG A N 1
ATOM 1504 C CA . ARG A 1 179 ? 11.509 -5.817 4.714 1.00 80.25 179 ARG A CA 1
ATOM 1505 C C . ARG A 1 179 ? 10.682 -4.559 4.981 1.00 80.25 179 ARG A C 1
ATOM 1507 O O . ARG A 1 179 ? 10.234 -4.344 6.108 1.00 80.25 179 ARG A O 1
ATOM 1514 N N . PHE A 1 180 ? 10.443 -3.770 3.935 1.00 86.06 180 PHE A N 1
ATOM 1515 C CA . PHE A 1 180 ? 9.571 -2.604 3.987 1.00 86.06 180 PHE A CA 1
ATOM 1516 C C . PHE A 1 180 ? 8.142 -3.005 4.375 1.00 86.06 180 PHE A C 1
ATOM 1518 O O . PHE A 1 180 ? 7.589 -2.440 5.315 1.00 86.06 180 PHE A O 1
ATOM 1525 N N . ILE A 1 181 ? 7.577 -4.018 3.707 1.00 86.75 181 ILE A N 1
ATOM 1526 C CA . ILE A 1 181 ? 6.228 -4.535 3.985 1.00 86.75 181 ILE A CA 1
ATOM 1527 C C . ILE A 1 181 ? 6.114 -4.997 5.435 1.00 86.75 181 ILE A C 1
ATOM 1529 O O . ILE A 1 181 ? 5.157 -4.638 6.114 1.00 86.75 181 ILE A O 1
ATOM 1533 N N . PHE A 1 182 ? 7.101 -5.748 5.928 1.00 86.62 182 PHE A N 1
ATOM 1534 C CA . PHE A 1 182 ? 7.116 -6.229 7.308 1.00 86.62 182 PHE A CA 1
ATOM 1535 C C . PHE A 1 182 ? 7.046 -5.077 8.321 1.00 86.62 182 PHE A C 1
ATOM 1537 O O . PHE A 1 182 ? 6.169 -5.060 9.184 1.00 86.62 182 PHE A O 1
ATOM 1544 N N . ASN A 1 183 ? 7.938 -4.090 8.189 1.00 88.19 183 ASN A N 1
ATOM 1545 C CA . ASN A 1 183 ? 7.985 -2.947 9.102 1.00 88.19 183 ASN A CA 1
ATOM 1546 C C . ASN A 1 183 ? 6.727 -2.074 8.990 1.00 88.19 183 ASN A C 1
ATOM 1548 O O . ASN A 1 183 ? 6.214 -1.598 10.001 1.00 88.19 183 ASN A O 1
ATOM 1552 N N . TYR A 1 184 ? 6.225 -1.863 7.771 1.00 92.56 184 TYR A N 1
ATOM 1553 C CA . TYR A 1 184 ? 5.062 -1.015 7.540 1.00 92.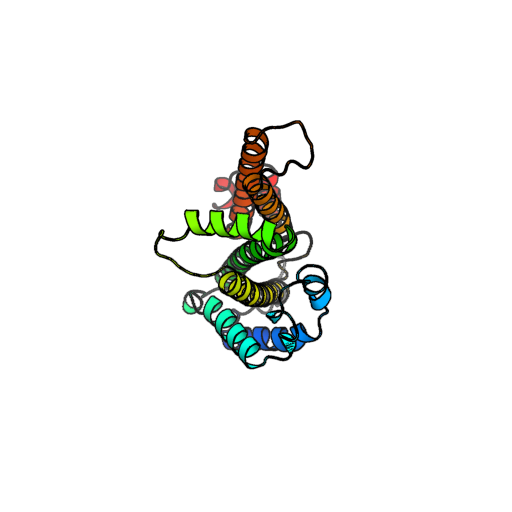56 184 TYR A CA 1
ATOM 1554 C C . TYR A 1 184 ? 3.763 -1.663 8.027 1.00 92.56 184 TYR A C 1
ATOM 1556 O O . TYR A 1 184 ? 2.933 -0.982 8.620 1.00 92.56 184 TYR A O 1
ATOM 1564 N N . ARG A 1 185 ? 3.597 -2.980 7.859 1.00 91.25 185 ARG A N 1
ATOM 1565 C CA . ARG A 1 185 ? 2.462 -3.706 8.441 1.00 91.25 185 ARG A CA 1
ATOM 1566 C C . ARG A 1 185 ? 2.463 -3.593 9.964 1.00 91.25 185 ARG A C 1
ATOM 1568 O O . ARG A 1 185 ? 1.457 -3.196 10.535 1.00 91.25 185 ARG A O 1
ATOM 1575 N N . ALA A 1 186 ? 3.612 -3.831 10.602 1.00 90.62 186 ALA A N 1
ATOM 1576 C CA . ALA A 1 186 ? 3.744 -3.679 12.050 1.00 90.62 186 ALA A CA 1
ATOM 1577 C C . ALA A 1 186 ? 3.420 -2.250 12.525 1.00 90.62 186 ALA A C 1
ATOM 1579 O O . ALA A 1 186 ? 2.819 -2.080 13.587 1.00 90.62 186 ALA A O 1
ATOM 1580 N N . LEU A 1 187 ? 3.801 -1.228 11.746 1.00 94.50 187 LEU A N 1
ATOM 1581 C CA . LEU A 1 187 ? 3.441 0.167 12.015 1.00 94.50 187 LEU A CA 1
ATOM 1582 C C . LEU A 1 187 ? 1.922 0.353 12.014 1.00 94.50 187 LEU A C 1
ATOM 1584 O O . LEU A 1 187 ? 1.378 0.809 13.014 1.00 94.50 187 LEU A O 1
ATOM 1588 N N . VAL A 1 188 ? 1.250 -0.037 10.929 1.00 93.56 188 VAL A N 1
ATOM 1589 C CA . VAL A 1 188 ? -0.208 0.104 10.788 1.00 93.56 188 VAL A CA 1
ATOM 1590 C C . VAL A 1 188 ? -0.953 -0.654 11.888 1.00 93.56 188 VAL A C 1
ATOM 1592 O O . VAL A 1 188 ? -1.865 -0.100 12.500 1.00 93.56 188 VAL A O 1
ATOM 1595 N N . ASP A 1 189 ? -0.551 -1.893 12.173 1.00 90.94 189 ASP A N 1
ATOM 1596 C CA . ASP A 1 189 ? -1.174 -2.707 13.220 1.00 90.94 189 ASP A CA 1
ATOM 1597 C C . ASP A 1 189 ? -1.054 -2.014 14.589 1.00 90.94 189 ASP A C 1
ATOM 1599 O O . ASP A 1 189 ? -2.035 -1.909 15.326 1.00 90.94 189 ASP A O 1
ATOM 1603 N N . THR A 1 190 ? 0.119 -1.442 14.893 1.00 91.19 190 THR A N 1
ATOM 1604 C CA . THR A 1 190 ? 0.352 -0.693 16.141 1.00 91.19 190 THR A CA 1
ATOM 1605 C C . THR A 1 190 ? -0.458 0.614 16.186 1.00 91.19 190 THR A C 1
ATOM 1607 O O . THR A 1 190 ? -1.019 0.956 17.226 1.00 91.19 190 THR A O 1
ATOM 1610 N N . GLU A 1 191 ? -0.584 1.342 15.070 1.00 91.81 191 GLU A N 1
ATOM 1611 C CA . GLU A 1 191 ? -1.445 2.534 14.987 1.00 91.81 191 GLU A CA 1
ATOM 1612 C C . GLU A 1 191 ? -2.918 2.191 15.253 1.00 91.81 191 GLU A C 1
ATOM 1614 O O . GLU A 1 191 ? -3.637 2.944 15.915 1.00 91.81 191 GLU A O 1
ATOM 1619 N N . PHE A 1 192 ? -3.388 1.049 14.752 1.00 91.19 192 PHE A N 1
ATOM 1620 C CA . PHE A 1 192 ? -4.759 0.600 14.976 1.00 91.19 192 PHE A CA 1
ATOM 1621 C C . PHE A 1 192 ? -4.982 0.126 16.408 1.00 91.19 192 PHE A C 1
ATOM 1623 O O . PHE A 1 192 ? -6.019 0.457 16.985 1.00 91.19 192 PHE A O 1
ATOM 1630 N N . GLN A 1 193 ? -4.011 -0.566 17.007 1.00 89.19 193 GLN A N 1
ATOM 1631 C CA . GLN A 1 193 ? -4.018 -0.888 18.436 1.00 89.19 193 GLN A CA 1
ATOM 1632 C C . GLN A 1 193 ? -4.155 0.384 19.283 1.00 89.19 193 GLN A C 1
ATOM 1634 O O . GLN A 1 193 ? -5.069 0.466 20.106 1.00 89.19 193 GLN A O 1
ATOM 1639 N N . LEU A 1 194 ? -3.354 1.418 18.996 1.00 88.50 194 LEU A N 1
ATOM 1640 C CA . LEU A 1 194 ? -3.431 2.720 19.666 1.00 88.50 194 LEU A CA 1
ATOM 1641 C C . LEU A 1 194 ? -4.820 3.364 19.516 1.00 88.50 194 LEU A C 1
ATOM 1643 O O . LEU A 1 194 ? -5.436 3.759 20.504 1.00 88.50 194 LEU A O 1
ATOM 1647 N N . ILE A 1 195 ? -5.364 3.417 18.294 1.00 87.75 195 ILE A N 1
ATOM 1648 C CA . ILE A 1 195 ? -6.709 3.962 18.026 1.00 87.75 195 ILE A CA 1
ATOM 1649 C C . ILE A 1 195 ? -7.797 3.226 18.817 1.00 87.75 195 ILE A C 1
ATOM 1651 O O . ILE A 1 195 ? -8.788 3.827 19.248 1.00 87.75 195 ILE A O 1
ATOM 1655 N N . LEU A 1 196 ? -7.661 1.909 18.941 1.00 86.81 196 LEU A N 1
ATOM 1656 C CA . LEU A 1 196 ? -8.647 1.059 19.590 1.00 86.81 196 LEU A CA 1
ATOM 1657 C C . LEU A 1 196 ? -8.465 0.980 21.108 1.00 86.81 196 LEU A C 1
ATOM 1659 O O . LEU A 1 196 ? -9.396 0.519 21.777 1.00 86.81 196 LEU A O 1
ATOM 1663 N N . GLY A 1 197 ? -7.329 1.451 21.630 1.00 79.94 197 GLY A N 1
ATOM 1664 C CA . GLY A 1 197 ? -6.923 1.265 23.020 1.00 79.94 197 GLY A CA 1
ATOM 1665 C C . GLY A 1 197 ? -6.739 -0.214 23.362 1.00 79.94 197 GLY A C 1
ATOM 1666 O O . GLY A 1 197 ? -7.182 -0.646 24.423 1.00 79.94 197 GLY A O 1
ATOM 1667 N N . ILE A 1 198 ? -6.202 -1.000 22.424 1.00 67.62 198 ILE A N 1
ATOM 1668 C CA . ILE A 1 198 ? -5.902 -2.422 22.618 1.00 67.62 198 ILE A CA 1
ATOM 1669 C C . ILE A 1 198 ? -4.434 -2.539 23.011 1.00 67.62 198 ILE A C 1
ATOM 1671 O O . ILE A 1 198 ? -3.569 -2.111 22.251 1.00 67.62 198 ILE A O 1
ATOM 1675 N N . ASP A 1 199 ? -4.180 -3.156 24.160 1.00 62.56 199 ASP A N 1
ATOM 1676 C CA . ASP A 1 199 ? -2.859 -3.628 24.559 1.00 62.56 199 ASP A CA 1
ATOM 1677 C C . ASP A 1 199 ? -2.897 -5.165 24.594 1.00 62.56 199 ASP A C 1
ATOM 1679 O O . ASP A 1 199 ? -3.746 -5.757 25.265 1.00 62.56 199 ASP A O 1
ATOM 1683 N N . GLU A 1 200 ? -2.055 -5.816 23.789 1.00 57.12 200 GLU A N 1
ATOM 1684 C CA . GLU A 1 200 ? -1.945 -7.282 23.759 1.00 57.12 200 GLU A CA 1
ATOM 1685 C C . GLU A 1 200 ? -1.077 -7.813 24.915 1.00 57.12 200 GLU A C 1
ATOM 1687 O O . GLU A 1 200 ? -1.169 -8.996 25.252 1.00 57.12 200 GLU A O 1
ATOM 1692 N N . GLU A 1 201 ? -0.288 -6.944 25.556 1.00 54.22 201 GLU A N 1
ATOM 1693 C CA . GLU A 1 201 ? 0.621 -7.255 26.659 1.00 54.22 201 GLU A CA 1
ATOM 1694 C C . GLU A 1 201 ? 0.364 -6.281 27.820 1.00 54.22 201 GLU A C 1
ATOM 1696 O O . GLU A 1 201 ? 1.153 -5.384 28.071 1.00 54.22 201 GLU A O 1
ATOM 1701 N N . ASP A 1 202 ? -0.764 -6.467 28.515 1.00 59.00 202 ASP A N 1
ATOM 1702 C CA . ASP A 1 202 ? -1.254 -5.636 29.629 1.00 59.00 202 ASP A CA 1
ATOM 1703 C C . ASP A 1 202 ? -0.173 -5.374 30.710 1.00 59.00 202 ASP A C 1
ATOM 1705 O O . ASP A 1 202 ? -0.032 -6.148 31.660 1.00 59.00 202 ASP A O 1
ATOM 1709 N N . GLU A 1 203 ? 0.601 -4.293 30.529 1.00 49.62 203 GLU A N 1
ATOM 1710 C CA . GLU A 1 203 ? 1.278 -3.484 31.559 1.00 49.62 203 GLU A CA 1
ATOM 1711 C C . GLU A 1 203 ? 1.887 -2.151 31.036 1.00 49.62 203 GLU A C 1
ATOM 1713 O O . GLU A 1 203 ? 2.577 -1.479 31.808 1.00 49.62 203 GLU A O 1
ATOM 1718 N N . GLU A 1 204 ? 1.630 -1.691 29.796 1.00 49.97 204 GLU A N 1
ATOM 1719 C CA . GLU A 1 204 ? 2.284 -0.474 29.273 1.00 49.97 204 GLU A CA 1
ATOM 1720 C C . GLU A 1 204 ? 1.357 0.513 28.513 1.00 49.97 204 GLU A C 1
ATOM 1722 O O . GLU A 1 204 ? 0.493 0.158 27.721 1.00 49.97 204 GLU A O 1
ATOM 1727 N N . SER A 1 205 ? 1.505 1.806 28.830 1.00 71.88 205 SER A N 1
ATOM 1728 C CA . SER A 1 205 ? 0.565 2.898 28.529 1.00 71.88 205 SER A CA 1
ATOM 1729 C C . SER A 1 205 ? 0.481 3.278 27.041 1.00 71.88 205 SER A C 1
ATOM 1731 O O . SER A 1 205 ? 1.280 2.850 26.213 1.00 71.88 205 SER A O 1
ATOM 1733 N N . GLU A 1 206 ? -0.459 4.173 26.700 1.00 75.75 206 GLU A N 1
ATOM 1734 C CA . GLU A 1 206 ? -0.503 4.907 25.417 1.00 75.75 206 GLU A CA 1
ATOM 1735 C C . GLU A 1 206 ? 0.899 5.386 24.975 1.00 75.75 206 GLU A C 1
ATOM 1737 O O . GLU A 1 206 ? 1.254 5.282 23.801 1.00 75.75 206 GLU A O 1
ATOM 1742 N N . ASP A 1 207 ? 1.735 5.793 25.939 1.00 80.50 207 ASP A N 1
ATOM 1743 C CA . ASP A 1 207 ? 3.119 6.224 25.720 1.00 80.50 207 ASP A CA 1
ATOM 1744 C C . ASP A 1 207 ? 4.012 5.128 25.104 1.00 80.50 207 ASP A C 1
ATOM 1746 O O . ASP A 1 207 ? 4.860 5.431 24.260 1.00 80.50 207 ASP A O 1
ATOM 1750 N N . THR A 1 208 ? 3.825 3.856 25.474 1.00 85.44 208 THR A N 1
ATOM 1751 C CA . THR A 1 208 ? 4.585 2.727 24.911 1.00 85.44 208 THR A CA 1
ATOM 1752 C C . THR A 1 208 ? 4.219 2.486 23.456 1.00 85.44 208 THR A C 1
ATOM 1754 O O . THR A 1 208 ? 5.106 2.321 22.610 1.00 85.44 208 THR A O 1
ATOM 1757 N N . LEU A 1 209 ? 2.921 2.481 23.137 1.00 87.38 209 LEU A N 1
ATOM 1758 C CA . LEU A 1 209 ? 2.459 2.335 21.757 1.00 87.38 209 LEU A CA 1
ATOM 1759 C C . LEU A 1 209 ? 2.960 3.503 20.899 1.00 87.38 209 LEU A C 1
ATOM 1761 O O . LEU A 1 209 ? 3.456 3.279 19.795 1.00 87.38 209 LEU A O 1
ATOM 1765 N N . GLU A 1 210 ? 2.939 4.731 21.424 1.00 89.00 210 GLU A N 1
ATOM 1766 C CA . GLU A 1 210 ? 3.534 5.888 20.752 1.00 89.00 210 GLU A CA 1
ATOM 1767 C C . GLU A 1 210 ? 5.051 5.750 20.540 1.00 89.00 210 GLU A C 1
ATOM 1769 O O . GLU A 1 210 ? 5.566 6.113 19.477 1.00 89.00 210 GLU A O 1
ATOM 1774 N N . GLU A 1 211 ? 5.803 5.244 21.523 1.00 89.81 211 GLU A N 1
ATOM 1775 C CA . GLU A 1 211 ? 7.244 5.016 21.372 1.00 89.81 211 GLU A CA 1
ATOM 1776 C C . GLU A 1 211 ? 7.530 3.941 20.312 1.00 89.81 211 GLU A C 1
ATOM 1778 O O . GLU A 1 211 ? 8.434 4.098 19.480 1.00 89.81 211 GLU A O 1
ATOM 1783 N N . LYS A 1 212 ? 6.739 2.864 20.302 1.00 91.00 212 LYS A N 1
ATOM 1784 C CA . LYS A 1 212 ? 6.823 1.797 19.300 1.00 91.00 212 LYS A CA 1
ATOM 1785 C C . LYS A 1 212 ? 6.508 2.325 17.899 1.00 91.00 212 LYS A C 1
ATOM 1787 O O . LYS A 1 212 ? 7.276 2.041 16.978 1.00 91.00 212 LYS A O 1
ATOM 1792 N N . ILE A 1 213 ? 5.467 3.148 17.746 1.00 92.94 213 ILE A N 1
ATOM 1793 C CA . ILE A 1 213 ? 5.137 3.831 16.485 1.00 92.94 213 ILE A CA 1
ATOM 1794 C C . ILE A 1 213 ? 6.330 4.658 16.004 1.00 92.94 213 ILE A C 1
ATOM 1796 O O . ILE A 1 213 ? 6.797 4.436 14.891 1.00 92.94 213 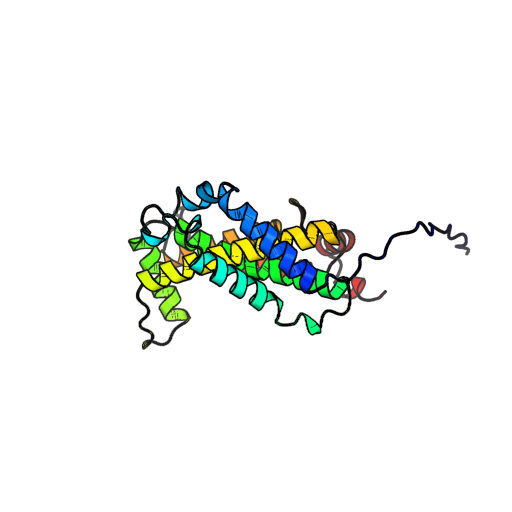ILE A O 1
ATOM 1800 N N . LYS A 1 214 ? 6.927 5.506 16.854 1.00 92.75 214 LYS A N 1
ATOM 1801 C CA . LYS A 1 214 ? 8.101 6.326 16.480 1.00 92.75 214 LYS A CA 1
ATOM 1802 C C . LYS A 1 214 ? 9.291 5.480 16.001 1.00 92.75 214 LYS A C 1
ATOM 1804 O O . LYS A 1 214 ? 9.993 5.852 15.057 1.00 92.75 214 LYS A O 1
ATOM 1809 N N . LYS A 1 215 ? 9.544 4.326 16.633 1.00 91.81 215 LYS A N 1
ATOM 1810 C CA . LYS A 1 215 ? 10.601 3.384 16.205 1.00 91.81 215 LYS A CA 1
ATOM 1811 C C . LYS A 1 215 ? 10.291 2.760 14.840 1.00 91.81 215 LYS A C 1
ATOM 1813 O O . LYS A 1 215 ? 11.194 2.616 14.007 1.00 91.81 215 LYS A O 1
ATOM 1818 N N . LEU A 1 216 ? 9.034 2.392 14.609 1.00 92.94 216 LEU A N 1
ATOM 1819 C CA . LEU A 1 216 ? 8.577 1.799 13.355 1.00 92.94 216 LEU A CA 1
ATOM 1820 C C . LEU A 1 216 ? 8.565 2.823 12.214 1.00 92.94 216 LEU A C 1
ATOM 1822 O O . LEU A 1 216 ? 9.073 2.510 11.142 1.00 92.94 216 LEU A O 1
ATOM 1826 N N . GLU A 1 217 ? 8.118 4.057 12.455 1.00 92.81 217 GLU A N 1
ATOM 1827 C CA . GLU A 1 217 ? 8.194 5.174 11.501 1.00 92.81 217 GLU A CA 1
ATOM 1828 C C . GLU A 1 217 ? 9.629 5.388 11.014 1.00 92.81 217 GLU A C 1
ATOM 1830 O O . GLU A 1 217 ? 9.881 5.413 9.809 1.00 92.81 217 GLU A O 1
ATOM 1835 N N . LYS A 1 218 ? 10.594 5.442 11.942 1.00 88.38 218 LYS A N 1
ATOM 1836 C CA . LYS A 1 218 ? 12.017 5.557 11.596 1.00 88.38 218 LYS A CA 1
ATOM 1837 C C . LYS A 1 218 ? 12.504 4.376 10.754 1.00 88.38 218 LYS A C 1
ATOM 1839 O O . LYS A 1 218 ? 13.275 4.562 9.815 1.00 88.38 218 LYS A O 1
ATOM 1844 N N . SER A 1 219 ? 12.074 3.160 11.084 1.00 86.94 219 SER A N 1
ATOM 1845 C CA . SER A 1 219 ? 12.458 1.954 10.337 1.00 86.94 219 SER A CA 1
ATOM 1846 C C . SER A 1 219 ? 11.889 1.977 8.915 1.00 86.94 219 SER A C 1
ATOM 1848 O O . SER A 1 219 ? 12.613 1.721 7.958 1.00 86.94 219 SER A O 1
ATOM 1850 N N . VAL A 1 220 ? 10.620 2.358 8.760 1.00 88.69 220 VAL A N 1
ATOM 1851 C CA . VAL A 1 220 ? 9.955 2.543 7.462 1.00 88.69 220 VAL A CA 1
ATOM 1852 C C . VAL A 1 220 ? 10.639 3.635 6.637 1.00 88.69 220 VAL A C 1
ATOM 1854 O O . VAL A 1 220 ? 10.843 3.453 5.437 1.00 88.69 220 VAL A O 1
ATOM 1857 N N . GLU A 1 221 ? 11.025 4.752 7.255 1.00 86.56 221 GLU A N 1
ATOM 1858 C CA . GLU A 1 221 ? 11.738 5.841 6.582 1.00 86.56 221 GLU A CA 1
ATOM 1859 C C . GLU A 1 221 ? 13.108 5.387 6.057 1.00 86.56 221 GLU A C 1
ATOM 1861 O O . GLU A 1 221 ? 13.468 5.697 4.919 1.00 86.56 221 GLU A O 1
ATOM 1866 N N . ILE A 1 222 ? 13.859 4.616 6.851 1.00 81.50 222 ILE A N 1
ATOM 1867 C CA . ILE A 1 222 ? 15.141 4.037 6.427 1.00 81.50 222 ILE A CA 1
ATOM 1868 C C . ILE A 1 222 ? 14.935 3.124 5.216 1.00 81.50 222 ILE A C 1
ATOM 1870 O O . ILE A 1 222 ? 15.603 3.319 4.203 1.00 81.50 222 ILE A O 1
ATOM 1874 N N . GLU A 1 223 ? 13.987 2.186 5.280 1.00 80.12 223 GLU A N 1
ATOM 1875 C CA . GLU A 1 223 ? 13.693 1.281 4.162 1.00 80.12 223 GLU A CA 1
ATOM 1876 C C . GLU A 1 223 ? 13.270 2.058 2.906 1.00 80.12 223 GLU A C 1
ATOM 1878 O O . GLU A 1 223 ? 13.771 1.799 1.814 1.00 80.12 223 GLU A O 1
ATOM 1883 N N . ARG A 1 224 ? 12.420 3.084 3.046 1.00 81.12 224 ARG A N 1
ATOM 1884 C CA . ARG A 1 224 ? 12.024 3.945 1.921 1.00 81.12 224 ARG A CA 1
ATOM 1885 C C . ARG A 1 224 ? 13.229 4.642 1.294 1.00 81.12 224 ARG A C 1
ATOM 1887 O O . ARG A 1 224 ? 13.358 4.679 0.071 1.00 81.12 224 ARG A O 1
ATOM 1894 N N . ASN A 1 225 ? 14.130 5.162 2.122 1.00 76.00 225 ASN A N 1
ATOM 1895 C CA . ASN A 1 225 ? 15.351 5.803 1.656 1.00 76.00 225 ASN A CA 1
ATOM 1896 C C . ASN A 1 225 ? 16.281 4.814 0.948 1.00 76.00 225 ASN A C 1
ATOM 1898 O O . ASN A 1 225 ? 16.840 5.171 -0.087 1.00 76.00 225 ASN A O 1
ATOM 1902 N N . LEU A 1 226 ? 16.433 3.586 1.451 1.00 71.00 226 LEU A N 1
ATOM 1903 C CA . LEU A 1 226 ? 17.248 2.549 0.810 1.00 71.00 226 LEU A CA 1
ATOM 1904 C C . LEU A 1 226 ? 16.740 2.231 -0.601 1.00 71.00 226 LEU A C 1
ATOM 1906 O O . LEU A 1 226 ? 17.523 2.203 -1.551 1.00 71.00 226 LEU A O 1
ATOM 1910 N N . VAL A 1 227 ? 15.425 2.086 -0.751 1.00 68.25 227 VAL A N 1
ATOM 1911 C CA . VAL A 1 227 ? 14.778 1.723 -2.019 1.00 68.25 227 VAL A CA 1
ATOM 1912 C C . VAL A 1 227 ? 14.966 2.780 -3.101 1.00 68.25 227 VAL A C 1
ATOM 1914 O O . VAL A 1 227 ? 15.247 2.439 -4.250 1.00 68.25 227 VAL A O 1
ATOM 1917 N N . VAL A 1 228 ? 14.870 4.058 -2.731 1.00 63.66 228 VAL A N 1
ATOM 1918 C CA . VAL A 1 228 ? 15.073 5.184 -3.658 1.00 63.66 228 VAL A CA 1
ATOM 1919 C C . VAL A 1 228 ? 16.559 5.381 -3.998 1.00 63.66 228 VAL A C 1
ATOM 1921 O O . VAL A 1 228 ? 16.884 6.026 -4.991 1.00 63.66 228 VAL A O 1
ATOM 1924 N N . SER A 1 229 ? 17.480 4.830 -3.199 1.00 59.84 229 SER A N 1
ATOM 1925 C CA . SER A 1 229 ? 18.907 5.175 -3.279 1.00 59.84 229 SER A CA 1
ATOM 1926 C C . SER A 1 229 ? 19.807 4.110 -3.894 1.00 59.84 229 SER A C 1
ATOM 1928 O O . SER A 1 229 ? 20.878 4.464 -4.381 1.00 59.84 229 SER A O 1
ATOM 1930 N N . PHE A 1 230 ? 19.429 2.830 -3.868 1.00 58.28 230 PHE A N 1
ATOM 1931 C CA . PHE A 1 230 ? 20.378 1.751 -4.154 1.00 58.28 230 PHE A CA 1
ATOM 1932 C C . PHE A 1 230 ? 19.811 0.688 -5.081 1.00 58.28 230 PHE A C 1
ATOM 1934 O O . PHE A 1 230 ? 19.069 -0.172 -4.631 1.00 58.28 230 PHE A O 1
ATOM 1941 N N . TRP A 1 231 ? 20.214 0.689 -6.355 1.00 54.88 231 TRP A N 1
ATOM 1942 C CA . TRP A 1 231 ? 19.954 -0.435 -7.271 1.00 54.88 231 TRP A CA 1
ATOM 1943 C C . TRP A 1 231 ? 20.717 -1.706 -6.833 1.00 54.88 231 TRP A C 1
ATOM 1945 O O . TRP A 1 231 ? 20.220 -2.814 -7.003 1.00 54.88 231 TRP A O 1
ATOM 1955 N N . ASP A 1 232 ? 21.881 -1.543 -6.193 1.00 51.25 232 ASP A N 1
ATOM 1956 C CA . ASP A 1 232 ? 22.857 -2.607 -5.927 1.00 51.25 232 ASP A CA 1
ATOM 1957 C C . ASP A 1 232 ? 22.872 -3.067 -4.452 1.00 51.25 232 ASP A C 1
ATOM 1959 O O . ASP A 1 232 ? 23.019 -2.259 -3.528 1.00 51.25 232 ASP A O 1
ATOM 1963 N N . TRP A 1 233 ? 22.783 -4.386 -4.249 1.00 47.94 233 TRP A N 1
ATOM 1964 C CA . TRP A 1 233 ? 22.942 -5.097 -2.971 1.00 47.94 233 TRP A CA 1
ATOM 1965 C C . TRP A 1 233 ? 24.205 -4.705 -2.202 1.00 47.94 233 TRP A C 1
ATOM 1967 O O . TRP A 1 233 ? 24.187 -4.608 -0.975 1.00 47.94 233 TRP A O 1
ATOM 1977 N N . THR A 1 234 ? 25.283 -4.414 -2.924 1.00 47.81 234 THR A N 1
ATOM 1978 C CA . THR A 1 234 ? 26.574 -4.003 -2.363 1.00 47.81 234 THR A CA 1
ATOM 1979 C C . THR A 1 234 ? 26.462 -2.683 -1.599 1.00 47.81 234 THR A C 1
ATOM 1981 O O . THR A 1 234 ? 27.095 -2.492 -0.564 1.00 47.81 234 THR A O 1
ATOM 1984 N N . LEU A 1 235 ? 25.618 -1.762 -2.071 1.00 53.62 235 LEU A N 1
ATOM 1985 C CA . LEU A 1 235 ? 25.431 -0.460 -1.435 1.00 53.62 235 LEU A CA 1
ATOM 1986 C C . LEU A 1 235 ? 24.496 -0.534 -0.220 1.00 53.62 235 LEU A C 1
ATOM 1988 O O . LEU A 1 235 ? 24.668 0.239 0.723 1.00 53.62 235 LEU A O 1
ATOM 1992 N N . LYS A 1 236 ? 23.557 -1.490 -0.212 1.00 52.59 236 LYS A N 1
ATOM 1993 C CA . LYS A 1 236 ? 22.735 -1.811 0.961 1.00 52.59 236 LYS A CA 1
ATOM 1994 C C . LYS A 1 236 ? 23.598 -2.347 2.106 1.00 52.59 236 LYS A C 1
ATOM 1996 O O . LYS A 1 236 ? 23.517 -1.805 3.203 1.00 52.59 236 LYS A O 1
ATOM 2001 N N . ASP A 1 237 ? 24.472 -3.320 1.838 1.00 53.09 237 ASP A N 1
ATOM 2002 C CA . ASP A 1 237 ? 25.406 -3.869 2.837 1.00 53.09 237 ASP A CA 1
ATOM 2003 C C . ASP A 1 237 ? 26.348 -2.782 3.387 1.00 53.09 237 ASP A C 1
ATOM 2005 O O . ASP A 1 237 ? 26.554 -2.661 4.593 1.00 53.09 237 ASP A O 1
ATOM 2009 N N . LEU A 1 238 ? 26.854 -1.893 2.527 1.00 56.00 238 LEU A N 1
ATOM 2010 C CA . LEU A 1 238 ? 27.656 -0.749 2.970 1.00 56.00 238 LEU A CA 1
ATOM 2011 C C . LEU A 1 238 ? 26.842 0.230 3.839 1.00 56.00 238 LEU A C 1
ATOM 2013 O O . LEU A 1 238 ? 27.334 0.699 4.864 1.00 56.00 238 LEU A O 1
ATOM 2017 N N . PHE A 1 239 ? 25.587 0.527 3.502 1.00 57.59 239 PHE A N 1
ATOM 2018 C CA . PHE A 1 239 ? 24.765 1.415 4.330 1.00 57.59 239 PHE A CA 1
ATOM 2019 C C . PHE A 1 239 ? 24.399 0.782 5.685 1.00 57.59 239 PHE A C 1
ATOM 2021 O O . PHE A 1 239 ? 24.492 1.446 6.719 1.00 57.59 239 PHE A O 1
ATOM 2028 N N . GLU A 1 240 ? 24.050 -0.508 5.704 1.00 55.59 240 GLU A N 1
ATOM 2029 C CA . GLU A 1 240 ? 23.760 -1.276 6.925 1.00 55.59 240 GLU A CA 1
ATOM 2030 C C . GLU A 1 240 ? 24.985 -1.385 7.852 1.00 55.59 240 GLU A C 1
ATOM 2032 O O . GLU A 1 240 ? 24.836 -1.384 9.075 1.00 55.59 240 GLU A O 1
ATOM 2037 N N . ASN A 1 241 ? 26.200 -1.356 7.294 1.00 63.53 241 ASN A N 1
ATOM 2038 C CA . ASN A 1 241 ? 27.464 -1.312 8.038 1.00 63.53 241 ASN A CA 1
ATOM 2039 C C . ASN A 1 241 ? 27.941 0.115 8.404 1.00 63.53 241 ASN A C 1
ATOM 2041 O O . ASN A 1 241 ? 29.067 0.296 8.872 1.00 63.53 241 ASN A O 1
ATOM 2045 N N . GLY A 1 242 ? 27.097 1.140 8.232 1.00 52.72 242 GLY A N 1
ATOM 2046 C CA . GLY A 1 242 ? 27.345 2.497 8.734 1.00 52.72 242 GLY A CA 1
ATOM 2047 C C . GLY A 1 242 ? 28.113 3.425 7.789 1.00 52.72 242 GLY A C 1
ATOM 2048 O O . GLY A 1 242 ? 28.579 4.485 8.222 1.00 52.72 242 GLY A O 1
ATOM 2049 N N . TYR A 1 243 ? 28.245 3.076 6.507 1.00 53.12 243 TYR A N 1
ATOM 2050 C CA . TYR A 1 243 ? 28.861 3.963 5.523 1.00 53.12 243 TYR A CA 1
ATOM 2051 C C . TYR A 1 243 ? 27.889 5.081 5.105 1.00 53.12 243 TYR A C 1
ATOM 2053 O O . TYR A 1 243 ? 26.745 4.849 4.717 1.00 53.12 243 TYR A O 1
ATOM 2061 N N . SER A 1 244 ? 28.358 6.330 5.200 1.00 50.31 244 SER A N 1
ATOM 2062 C CA . SER A 1 244 ? 27.590 7.526 4.833 1.00 50.31 244 SER A CA 1
ATOM 2063 C C . SER A 1 244 ? 27.256 7.546 3.340 1.00 50.31 244 SER A C 1
ATOM 2065 O O . SER A 1 244 ? 28.115 7.291 2.500 1.00 50.31 244 SER A O 1
ATOM 2067 N N . LYS A 1 245 ? 26.032 7.967 3.006 1.00 45.72 245 LYS A N 1
ATOM 2068 C CA . LYS A 1 245 ? 25.551 8.173 1.629 1.00 45.72 245 LYS A CA 1
ATOM 2069 C C . LYS A 1 245 ? 26.479 9.074 0.795 1.00 45.72 245 LYS A C 1
ATOM 2071 O O . LYS A 1 245 ? 26.624 8.867 -0.403 1.00 45.72 245 LYS A O 1
ATOM 2076 N N . ASN A 1 246 ? 27.167 10.020 1.440 1.00 48.78 246 ASN A N 1
ATOM 2077 C CA . ASN A 1 246 ? 28.113 10.931 0.785 1.00 48.78 246 ASN A CA 1
ATOM 2078 C C . ASN A 1 246 ? 29.412 10.241 0.330 1.00 48.78 246 ASN A C 1
ATOM 2080 O O . ASN A 1 246 ? 30.145 10.814 -0.458 1.00 48.78 246 ASN A O 1
ATOM 2084 N N . LEU A 1 247 ? 29.713 9.032 0.818 1.00 44.72 247 LEU A N 1
ATOM 2085 C CA . LEU A 1 247 ? 30.850 8.224 0.354 1.00 44.72 247 LEU A CA 1
ATOM 2086 C C . LEU A 1 247 ? 30.503 7.360 -0.869 1.00 44.72 247 LEU A C 1
ATOM 2088 O O . LEU A 1 247 ? 31.403 6.792 -1.476 1.00 44.72 247 LEU A O 1
ATOM 2092 N N . LEU A 1 248 ? 29.214 7.235 -1.203 1.00 43.84 248 LEU A N 1
ATOM 2093 C CA . LEU A 1 248 ? 28.702 6.333 -2.240 1.00 43.84 248 LEU A CA 1
ATOM 2094 C C . LEU A 1 248 ? 28.209 7.076 -3.494 1.00 43.84 248 LEU A C 1
ATOM 2096 O O . LEU A 1 248 ? 27.979 6.438 -4.515 1.00 43.84 248 LEU A O 1
ATOM 2100 N N . CYS A 1 249 ? 28.054 8.404 -3.427 1.00 36.34 249 CYS A N 1
ATOM 2101 C CA . CYS A 1 249 ? 27.615 9.245 -4.549 1.00 36.34 249 CYS A CA 1
ATOM 2102 C C . CYS A 1 249 ? 28.762 9.927 -5.320 1.00 36.34 249 CYS A C 1
ATOM 2104 O O . CYS A 1 249 ? 28.485 10.609 -6.303 1.00 36.34 249 CYS A O 1
ATOM 2106 N N . ASP A 1 250 ? 30.018 9.735 -4.908 1.00 30.70 250 ASP A N 1
ATOM 2107 C CA . ASP A 1 250 ? 31.202 10.237 -5.616 1.00 30.70 250 ASP A CA 1
ATOM 2108 C C . ASP A 1 250 ? 31.946 9.066 -6.283 1.00 30.70 250 ASP A C 1
ATOM 2110 O O . ASP A 1 250 ? 32.968 8.608 -5.770 1.00 30.70 250 ASP A O 1
ATOM 2114 N N . ASN A 1 251 ? 31.401 8.545 -7.390 1.00 33.84 251 ASN A N 1
ATOM 2115 C CA . ASN A 1 251 ? 32.136 7.862 -8.473 1.00 33.84 251 ASN A CA 1
ATOM 2116 C C . ASN A 1 251 ? 31.271 7.729 -9.730 1.00 33.84 251 ASN A C 1
ATOM 2118 O O . ASN A 1 251 ? 30.186 7.113 -9.639 1.00 33.84 251 ASN A O 1
#

Foldseek 3Di:
DDDDDDDDPDDDDDPPLDDDDLVNLLVLLVVLLVCVLVPCCVVLVVPQCPDQPVSPPPNVPVVLSVVLSVLLSVVCVVCVVVQPDPVSVLLVLLLLLLVLLLLLLLLSLLSRVDDPVLSVLVVVVVCVVPHDPPDDDDVSNVNVVSVSSNVSSVSSNVSSCCCCCPRPVDCDCVHPPNQLSVLSSVLSNLVSCLSSVHDPDPDDDNVVSVVSNVVSVVSNVVSSCCSNQDPDPVVVVCVVVPHDPVVVPPD

Radius of gyration: 21.75 Å; chains: 1; bounding box: 76×37×57 Å

Secondary structure (DSSP, 8-state):
-----------------PPPPHHHHHHHHHHHHHHTTTS-THHHHHTT-TT-GGGTTGGG-HHHHHHHHHHHHHHHHTTGGG--SHHHHHHHHHHHHHHHHHHHHHHHHHHHT-SHHHHHHHHHHHHHHHS-TT----HHHHHHHHHHHHHHHHHHHHHHHHHHHHHHS---TTSTTHHHHHHHHHHHHHHHHHHHT--SSTT--HHHHHHHHHHHHHHHHHHHHHHHH-SSHHHHHHHHTT--GGGTS--

Organism: NCBI:txid408172

Sequence (251 aa):
MSLENKKDCGSESGEGLDVITWDELEDIVESILDVVPDKDYSHYFAYEIEDLEFSSNWKEDQNLLDDIKGEVLNSFKKGWDELNTTKDQNSYFRIKAIDFAQKLSWNNAYFQVGNRKVRKKIYEQHKKKNYTETFSMNIGVFEKNLFEEFLQFNIGYWVVISVLREWWNDARENDFPSRFIFNYRALVDTEFQLILGIDEEDEESEDTLEEKIKKLEKSVEIERNLVVSFWDWTLKDLFENGYSKNLLCDN

pLDDT: mean 74.81, std 18.82, range [26.55, 94.5]